Protein AF-A0A8D8S807-F1 (afdb_monomer_lite)

Secondary structure (DSSP, 8-state):
--STTS-SSS-SS-S-TT-HHHHHHHHHHHHHHTTS---HHHHHHHHHHHHHHHHHHHHHHHHHHHHHHHHHHHHHHHHHHHHHHHHHHHHHHHHHTS-----SHHHHHHHHHHHHHHHHHHHHHHHHHHHHHHHHHHHHHHHHHHHHHHHHHHHHHHHHHHHHHHHHHHHHHHHHHHHHHHHHHHHHHHHHHHHHHHHHHHHHHHHHHHHHHHHHHHHHHHHHHHHHHHHHHHS----HHHHHHHHHHHHHHHHHHHHHHHHHHHHHHHHHHHHHHHHHHHHHHHHHHHHHHHHHHHHHHHHHHHHHHHHHHHHHHHHHHHHHHHHHHHHHHHTT-

Structure (mmCIF, N/CA/C/O backbone):
data_AF-A0A8D8S807-F1
#
_entry.id   AF-A0A8D8S807-F1
#
loop_
_atom_site.group_PDB
_atom_site.id
_atom_site.type_symbol
_atom_site.label_atom_id
_atom_site.label_alt_id
_atom_site.label_comp_id
_atom_site.label_asym_id
_atom_site.label_entity_id
_atom_site.label_seq_id
_atom_site.pdbx_PDB_ins_code
_atom_site.Cartn_x
_atom_site.Cartn_y
_atom_site.Cartn_z
_atom_site.occupancy
_atom_site.B_iso_or_equiv
_atom_site.auth_seq_id
_atom_site.auth_comp_id
_atom_site.auth_asym_id
_atom_site.auth_atom_id
_atom_site.pdbx_PDB_model_num
ATOM 1 N N . GLU A 1 1 ? 16.564 -10.238 11.432 1.00 34.66 1 GLU A N 1
ATOM 2 C CA . GLU A 1 1 ? 15.092 -10.046 11.375 1.00 34.66 1 GLU A CA 1
ATOM 3 C C . GLU A 1 1 ? 14.585 -8.590 11.415 1.00 34.66 1 GLU A C 1
ATOM 5 O O . GLU A 1 1 ? 13.397 -8.383 11.220 1.00 34.66 1 GLU A O 1
ATOM 10 N N . ARG A 1 2 ? 15.428 -7.549 11.557 1.00 30.05 2 ARG A N 1
ATOM 11 C CA . ARG A 1 2 ? 14.981 -6.131 11.579 1.00 30.05 2 ARG A CA 1
ATOM 12 C C . ARG A 1 2 ? 15.209 -5.319 10.286 1.00 30.05 2 ARG A C 1
ATOM 14 O O . ARG A 1 2 ? 15.160 -4.098 10.322 1.00 30.05 2 ARG A O 1
ATOM 21 N N . LEU A 1 3 ? 15.420 -5.968 9.137 1.00 30.98 3 LEU A N 1
ATOM 22 C CA . LEU A 1 3 ? 15.699 -5.282 7.856 1.00 30.98 3 LEU A CA 1
ATOM 23 C C . LEU A 1 3 ? 14.611 -5.449 6.775 1.00 30.98 3 LEU A C 1
ATOM 25 O O . LEU A 1 3 ? 14.712 -4.851 5.712 1.00 30.98 3 LEU A O 1
ATOM 29 N N . ALA A 1 4 ? 13.536 -6.200 7.038 1.00 34.88 4 ALA A N 1
ATOM 30 C CA . ALA A 1 4 ? 12.575 -6.602 6.001 1.00 34.88 4 ALA A CA 1
ATOM 31 C C . ALA A 1 4 ? 11.395 -5.633 5.753 1.00 34.88 4 ALA A C 1
ATOM 33 O O . ALA A 1 4 ? 10.498 -5.964 4.986 1.00 34.88 4 ALA A O 1
ATOM 34 N N . VAL A 1 5 ? 11.353 -4.451 6.384 1.00 40.59 5 VAL A N 1
ATOM 35 C CA . VAL A 1 5 ? 10.174 -3.548 6.317 1.00 40.59 5 VAL A CA 1
ATOM 36 C C . VAL A 1 5 ? 10.433 -2.260 5.511 1.00 40.59 5 VAL A C 1
ATOM 38 O O . VAL A 1 5 ? 9.528 -1.457 5.321 1.00 40.59 5 VAL A O 1
ATOM 41 N N . PHE A 1 6 ? 11.641 -2.053 4.974 1.00 38.19 6 PHE A N 1
ATOM 42 C CA . PHE A 1 6 ? 12.028 -0.756 4.388 1.00 38.19 6 PHE A CA 1
ATOM 43 C C . PHE A 1 6 ? 11.915 -0.607 2.863 1.00 38.19 6 PHE A C 1
ATOM 45 O O . PHE A 1 6 ? 12.251 0.453 2.343 1.00 38.19 6 PHE A O 1
ATOM 52 N N . PHE A 1 7 ? 11.392 -1.587 2.128 1.00 45.88 7 PHE A N 1
ATOM 53 C CA . PHE A 1 7 ? 11.243 -1.472 0.670 1.00 45.88 7 PHE A CA 1
ATOM 54 C C . PHE A 1 7 ? 9.848 -1.931 0.237 1.00 45.88 7 PHE A C 1
ATOM 56 O O . PHE A 1 7 ? 9.589 -3.132 0.221 1.00 45.88 7 PHE A O 1
ATOM 63 N N . PRO A 1 8 ? 8.921 -0.985 -0.043 1.00 42.16 8 PRO A N 1
ATOM 64 C CA . PRO A 1 8 ? 8.465 -0.857 -1.433 1.00 42.16 8 PRO A CA 1
ATOM 65 C C . PRO A 1 8 ? 7.942 0.558 -1.796 1.00 42.16 8 PRO A C 1
ATOM 67 O O . PRO A 1 8 ? 6.790 0.710 -2.192 1.00 42.16 8 PRO A O 1
ATOM 70 N N . ILE A 1 9 ? 8.741 1.623 -1.651 1.00 41.69 9 ILE A N 1
ATOM 71 C CA . ILE A 1 9 ? 8.341 2.968 -2.149 1.00 41.69 9 ILE A CA 1
ATOM 72 C C . ILE A 1 9 ? 9.317 3.517 -3.206 1.00 41.69 9 ILE A C 1
ATOM 74 O O . ILE A 1 9 ? 8.992 4.448 -3.934 1.00 41.69 9 ILE A O 1
ATOM 78 N N . ILE A 1 10 ? 10.491 2.904 -3.367 1.00 40.12 10 ILE A N 1
ATOM 79 C CA . ILE A 1 10 ? 11.606 3.503 -4.117 1.00 40.12 10 ILE A CA 1
ATOM 80 C C . ILE A 1 10 ? 11.495 3.353 -5.648 1.00 40.12 10 ILE A C 1
ATOM 82 O O . ILE A 1 10 ? 12.245 3.999 -6.366 1.00 40.12 10 ILE A O 1
ATOM 86 N N . ILE A 1 11 ? 10.550 2.581 -6.198 1.00 42.72 11 ILE A N 1
ATOM 87 C CA . ILE A 1 11 ? 10.532 2.323 -7.649 1.00 42.72 11 ILE A CA 1
ATOM 88 C C . ILE A 1 11 ? 9.111 2.418 -8.216 1.00 42.72 11 ILE A C 1
ATOM 90 O O . ILE A 1 11 ? 8.458 1.412 -8.461 1.00 42.72 11 ILE A O 1
ATOM 94 N N . PHE A 1 12 ? 8.615 3.644 -8.403 1.00 41.41 12 PHE A N 1
ATOM 95 C CA . PHE A 1 12 ? 7.350 3.901 -9.116 1.00 41.41 12 PHE A CA 1
ATOM 96 C C . PHE A 1 12 ? 7.453 4.965 -10.224 1.00 41.41 12 PHE A C 1
ATOM 98 O O . PHE A 1 12 ? 6.452 5.249 -10.875 1.00 41.41 12 PHE A O 1
ATOM 105 N N . SER A 1 13 ? 8.631 5.546 -10.478 1.00 38.94 13 SER A N 1
ATOM 106 C CA . SER A 1 13 ? 8.792 6.672 -11.418 1.00 38.94 13 SER A CA 1
ATOM 107 C C . SER A 1 13 ? 9.508 6.345 -12.737 1.00 38.94 13 SER A C 1
ATOM 109 O O . SER A 1 13 ? 9.612 7.226 -13.584 1.00 38.94 13 SER A O 1
ATOM 111 N N . SER A 1 14 ? 9.952 5.104 -12.964 1.00 38.41 14 SER A N 1
ATOM 112 C CA . SER A 1 14 ? 10.706 4.717 -14.173 1.00 38.41 14 SER A CA 1
ATOM 113 C C . SER A 1 14 ? 9.972 3.769 -15.137 1.00 38.41 14 SER A C 1
ATOM 115 O O . SER A 1 14 ? 10.586 3.256 -16.068 1.00 38.41 14 SER A O 1
ATOM 117 N N . LEU A 1 15 ? 8.662 3.553 -14.969 1.00 40.00 15 LEU A N 1
ATOM 118 C CA . LEU A 1 15 ? 7.853 2.772 -15.916 1.00 40.00 15 LEU A CA 1
ATOM 119 C C . LEU A 1 15 ? 7.270 3.677 -17.010 1.00 40.00 15 LEU A C 1
ATOM 121 O O . LEU A 1 15 ? 6.674 4.717 -16.736 1.00 40.00 15 LEU A O 1
ATOM 125 N N . SER A 1 16 ? 7.519 3.272 -18.254 1.00 40.56 16 SER A N 1
ATOM 126 C CA . SER A 1 16 ? 7.223 3.960 -19.510 1.00 40.56 16 SER A CA 1
ATOM 127 C C . SER A 1 16 ? 5.769 4.439 -19.651 1.00 40.56 16 SER A C 1
ATOM 129 O O . SER A 1 16 ? 4.858 3.947 -18.986 1.00 40.56 16 SER A O 1
ATOM 131 N N . ARG A 1 17 ? 5.565 5.393 -20.574 1.00 44.03 17 ARG A N 1
ATOM 132 C CA . ARG A 1 17 ? 4.326 6.150 -20.862 1.00 44.03 17 ARG A CA 1
ATOM 133 C C . ARG A 1 17 ? 3.022 5.332 -21.028 1.00 44.03 17 ARG A C 1
ATOM 135 O O . ARG A 1 17 ? 1.963 5.947 -20.986 1.00 44.03 17 ARG A O 1
ATOM 142 N N . ASP A 1 18 ? 3.067 4.003 -21.122 1.00 45.06 18 ASP A N 1
ATOM 143 C CA . ASP A 1 18 ? 1.896 3.130 -21.327 1.00 45.06 18 ASP A CA 1
ATOM 144 C C . ASP A 1 18 ? 1.260 2.536 -20.053 1.00 45.06 18 ASP A C 1
ATOM 146 O O . ASP A 1 18 ? 0.181 1.948 -20.122 1.00 45.06 18 ASP A O 1
ATOM 150 N N . GLU A 1 19 ? 1.849 2.697 -18.861 1.00 46.69 19 GLU A N 1
ATOM 151 C CA . GLU A 1 19 ? 1.306 2.082 -17.626 1.00 46.69 19 GLU A CA 1
ATOM 152 C C . GLU A 1 19 ? 0.565 3.050 -16.679 1.00 46.69 19 GLU A C 1
ATOM 154 O O . GLU A 1 19 ? 0.191 2.690 -15.557 1.00 46.69 19 GLU A O 1
ATOM 159 N N . GLY A 1 20 ? 0.270 4.269 -17.143 1.00 44.84 20 GLY A N 1
ATOM 160 C CA . GLY A 1 20 ? -0.456 5.304 -16.389 1.00 44.84 20 GLY A CA 1
ATOM 161 C C . GLY A 1 20 ? -1.760 4.858 -15.690 1.00 44.84 20 GLY A C 1
ATOM 162 O O . GLY A 1 20 ? -2.003 5.305 -14.563 1.00 44.84 20 GLY A O 1
ATOM 163 N N . PRO A 1 21 ? -2.587 3.963 -16.273 1.00 47.56 21 PRO A N 1
ATOM 164 C CA . PRO A 1 21 ? -3.794 3.454 -15.612 1.00 47.56 21 PRO A CA 1
ATOM 165 C C . PRO A 1 21 ? -3.492 2.518 -14.429 1.00 47.56 21 PRO A C 1
ATOM 167 O O . PRO A 1 21 ? -4.104 2.643 -13.369 1.00 47.56 21 PRO A O 1
ATOM 170 N N . LYS A 1 22 ? -2.485 1.641 -14.562 1.00 50.56 22 LYS A N 1
ATOM 171 C CA . LYS A 1 22 ? -2.130 0.623 -13.552 1.00 50.56 22 LYS A CA 1
ATOM 172 C C . LYS A 1 22 ? -1.467 1.232 -12.314 1.00 50.56 22 LYS A C 1
ATOM 174 O O . LYS A 1 22 ? -1.671 0.767 -11.193 1.00 50.56 22 LYS A O 1
ATOM 179 N N . ILE A 1 23 ? -0.724 2.325 -12.492 1.00 50.06 23 ILE A N 1
ATOM 180 C CA . ILE A 1 23 ? -0.127 3.087 -11.383 1.00 50.06 23 ILE A CA 1
ATOM 181 C C . ILE A 1 23 ? -1.208 3.856 -10.600 1.00 50.06 23 ILE A C 1
ATOM 183 O O . ILE A 1 23 ? -1.123 3.959 -9.373 1.00 50.06 23 ILE A O 1
ATOM 187 N N . LYS A 1 24 ? -2.258 4.356 -11.274 1.00 50.06 24 LYS A N 1
ATOM 188 C CA . LYS A 1 24 ? -3.422 4.979 -10.616 1.00 50.06 24 LYS A CA 1
ATOM 189 C C . LYS A 1 24 ? -4.220 3.973 -9.784 1.00 50.06 24 LYS A C 1
ATOM 191 O O . LYS A 1 24 ? -4.569 4.311 -8.653 1.00 50.06 24 LYS A O 1
ATOM 196 N N . GLU A 1 25 ? -4.436 2.758 -10.293 1.00 49.94 25 GLU A N 1
ATOM 197 C CA . GLU A 1 25 ? -5.073 1.652 -9.555 1.00 49.94 25 GLU A CA 1
ATOM 198 C C . GLU A 1 25 ? -4.276 1.238 -8.313 1.00 49.94 25 GLU A C 1
ATOM 200 O O . GLU A 1 25 ? -4.846 1.079 -7.237 1.00 49.94 25 GLU A O 1
ATOM 205 N N . LEU A 1 26 ? -2.947 1.134 -8.408 1.00 50.81 26 LEU A N 1
ATOM 206 C CA . LEU A 1 26 ? -2.097 0.808 -7.255 1.00 50.81 26 LEU A CA 1
ATOM 207 C C . LEU A 1 26 ? -2.094 1.921 -6.194 1.00 50.81 26 LEU A C 1
ATOM 209 O O . LEU A 1 26 ? -2.111 1.631 -4.996 1.00 50.81 26 LEU A O 1
ATOM 213 N N . LYS A 1 27 ? -2.144 3.196 -6.608 1.00 54.00 27 LYS A N 1
ATOM 214 C CA . LYS A 1 27 ? -2.290 4.341 -5.689 1.00 54.00 27 LYS A CA 1
ATOM 215 C C . LYS A 1 27 ? -3.648 4.357 -4.987 1.00 54.00 27 LYS A C 1
ATOM 217 O O . LYS A 1 27 ? -3.702 4.673 -3.799 1.00 54.00 27 LYS A O 1
ATOM 222 N N . THR A 1 28 ? -4.724 4.010 -5.695 1.00 55.53 28 THR A N 1
ATOM 223 C CA . THR A 1 28 ? -6.068 3.907 -5.103 1.00 55.53 28 THR A CA 1
ATOM 224 C C . THR A 1 28 ? -6.170 2.701 -4.176 1.00 55.53 28 THR A C 1
ATOM 226 O O . THR A 1 28 ? -6.632 2.867 -3.056 1.00 55.53 28 THR A O 1
ATOM 229 N N . LEU A 1 29 ? -5.628 1.536 -4.547 1.00 51.56 29 LEU A N 1
ATOM 230 C CA . LEU A 1 29 ? -5.537 0.355 -3.674 1.00 51.56 29 LEU A CA 1
ATOM 231 C C . LEU A 1 29 ? -4.739 0.626 -2.392 1.00 51.56 29 LEU A C 1
ATOM 233 O O . LEU A 1 29 ? -5.163 0.230 -1.307 1.00 51.56 29 LEU A O 1
ATOM 237 N N . TYR A 1 30 ? -3.620 1.349 -2.485 1.00 52.28 30 TYR A N 1
ATOM 238 C CA . TYR A 1 30 ? -2.834 1.734 -1.312 1.00 52.28 30 TYR A CA 1
ATOM 239 C C . TYR A 1 30 ? -3.599 2.705 -0.399 1.00 52.28 30 TYR A C 1
ATOM 241 O O . TYR A 1 30 ? -3.630 2.511 0.818 1.00 52.28 30 TYR A O 1
ATOM 249 N N . GLN A 1 31 ? -4.266 3.717 -0.968 1.00 52.25 31 GLN A N 1
ATOM 250 C CA . GLN A 1 31 ? -5.097 4.653 -0.201 1.00 52.25 31 GLN A CA 1
ATOM 251 C C . GLN A 1 31 ? -6.332 3.985 0.422 1.00 52.25 31 GLN A C 1
ATOM 253 O O . GLN A 1 31 ? -6.702 4.342 1.540 1.00 52.25 31 GLN A O 1
ATOM 258 N N . SER A 1 32 ? -6.917 2.990 -0.246 1.00 45.91 32 SER A N 1
ATOM 259 C CA . SER A 1 32 ? -8.012 2.172 0.284 1.00 45.91 32 SER A CA 1
ATOM 260 C C . SER A 1 32 ? -7.543 1.264 1.426 1.00 45.91 32 SER A C 1
ATOM 262 O O . SER A 1 32 ? -8.199 1.216 2.461 1.00 45.91 32 SER A O 1
ATOM 264 N N . SER A 1 33 ? -6.350 0.659 1.324 1.00 46.66 33 SER A N 1
ATOM 265 C CA . SER A 1 33 ? -5.769 -0.159 2.409 1.00 46.66 33 SER A CA 1
ATOM 266 C C . SER A 1 33 ? -5.430 0.639 3.674 1.00 46.66 33 SER A C 1
ATOM 268 O O . SER A 1 33 ? -5.329 0.075 4.758 1.00 46.66 33 SER A O 1
ATOM 270 N N . LYS A 1 34 ? -5.275 1.966 3.550 1.00 47.06 34 LYS A N 1
ATOM 271 C CA . LYS A 1 34 ? -5.012 2.880 4.670 1.00 47.06 34 LYS A CA 1
ATOM 272 C C . LYS A 1 34 ? -6.277 3.218 5.473 1.00 47.06 34 LYS A C 1
ATOM 274 O O . LYS A 1 34 ? -6.161 3.751 6.572 1.00 47.06 34 LYS A O 1
ATOM 279 N N . LYS A 1 35 ? -7.469 2.951 4.922 1.00 48.06 35 LYS A N 1
ATOM 280 C CA . LYS A 1 35 ? -8.769 3.212 5.566 1.00 48.06 35 LYS A CA 1
ATOM 281 C C . LYS A 1 35 ? -9.386 1.980 6.231 1.00 48.06 35 LYS A C 1
ATOM 283 O O . LYS A 1 35 ? -10.297 2.139 7.036 1.00 48.06 35 LYS A O 1
ATOM 288 N N . GLU A 1 36 ? -8.890 0.780 5.954 1.00 45.88 36 GLU A N 1
ATOM 289 C CA . GLU A 1 36 ? -9.351 -0.447 6.604 1.00 45.88 36 GLU A CA 1
ATOM 290 C C . GLU A 1 36 ? -8.320 -0.936 7.629 1.00 45.88 36 GLU A C 1
ATOM 292 O O . GLU A 1 36 ? -7.118 -0.943 7.369 1.00 45.88 36 GLU A O 1
ATOM 297 N N . LYS A 1 37 ? -8.791 -1.406 8.796 1.00 47.56 37 LYS A N 1
ATOM 298 C CA . LYS A 1 37 ? -8.027 -2.207 9.779 1.00 47.56 37 LYS A CA 1
ATOM 299 C C . LYS A 1 37 ? -7.622 -3.576 9.188 1.00 47.56 37 LYS A C 1
ATOM 301 O O . LYS A 1 37 ? -7.814 -4.627 9.795 1.00 47.56 37 LYS A O 1
ATOM 306 N N . THR A 1 38 ? -7.102 -3.607 7.968 1.00 44.75 38 THR A N 1
ATOM 307 C CA . THR A 1 38 ? -6.770 -4.835 7.256 1.00 44.75 38 THR A CA 1
ATOM 308 C C . THR A 1 38 ? -5.377 -5.319 7.624 1.00 44.75 38 THR A C 1
ATOM 310 O O . THR A 1 38 ? -4.364 -4.832 7.131 1.00 44.75 38 THR A O 1
ATOM 313 N N . ASN A 1 39 ? -5.385 -6.301 8.523 1.00 57.62 39 ASN A N 1
ATOM 314 C CA . ASN A 1 39 ? -4.602 -7.535 8.532 1.00 57.62 39 ASN A CA 1
ATOM 315 C C . ASN A 1 39 ? -3.209 -7.481 7.860 1.00 57.62 39 ASN A C 1
ATOM 317 O O . ASN A 1 39 ? -3.094 -7.337 6.642 1.00 57.62 39 ASN A O 1
ATOM 321 N N . LYS A 1 40 ? -2.149 -7.739 8.647 1.00 55.06 40 LYS A N 1
ATOM 322 C CA . LYS A 1 40 ? -0.733 -7.881 8.224 1.00 55.06 40 LYS A CA 1
ATOM 323 C C . LYS A 1 40 ? -0.539 -8.690 6.929 1.00 55.06 40 LYS A C 1
ATOM 325 O O . LYS A 1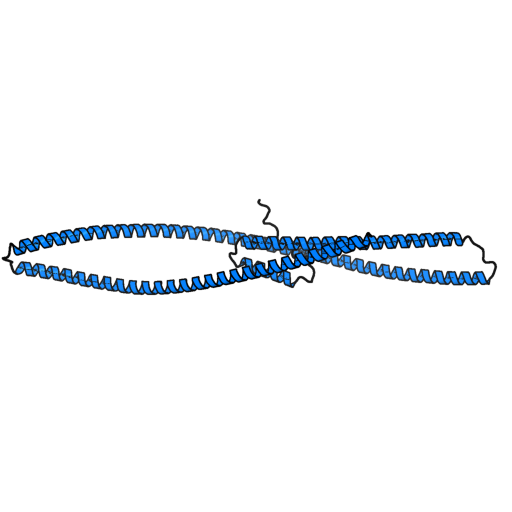 40 ? 0.440 -8.473 6.214 1.00 55.06 40 LYS A O 1
ATOM 330 N N . ASN A 1 41 ? -1.454 -9.606 6.622 1.00 54.59 41 ASN A N 1
ATOM 331 C CA . ASN A 1 41 ? -1.432 -10.429 5.416 1.00 54.59 41 ASN A CA 1
ATOM 332 C C . ASN A 1 41 ? -1.663 -9.634 4.116 1.00 54.59 41 ASN A C 1
ATOM 334 O O . ASN A 1 41 ? -0.988 -9.914 3.127 1.00 54.59 41 ASN A O 1
ATOM 338 N N . ASN A 1 42 ? -2.504 -8.594 4.118 1.00 61.56 42 ASN A N 1
ATOM 339 C CA . ASN A 1 42 ? -2.733 -7.754 2.932 1.00 61.56 42 ASN A CA 1
ATOM 340 C C . ASN A 1 42 ? -1.507 -6.898 2.598 1.00 61.56 42 ASN A C 1
ATOM 342 O O . ASN A 1 42 ? -1.152 -6.743 1.430 1.00 61.56 42 ASN A O 1
ATOM 346 N N . LEU A 1 43 ? -0.805 -6.407 3.623 1.00 63.81 43 LEU A N 1
ATOM 347 C CA . LEU A 1 43 ? 0.437 -5.663 3.433 1.00 63.81 43 LEU A CA 1
ATOM 348 C C . LEU A 1 43 ? 1.554 -6.569 2.893 1.00 63.81 43 LEU A C 1
ATOM 350 O O . LEU A 1 43 ? 2.246 -6.186 1.953 1.00 63.81 43 LEU A O 1
ATOM 354 N N . LYS A 1 44 ? 1.695 -7.793 3.427 1.00 65.69 44 LYS A N 1
ATOM 355 C CA . LYS A 1 44 ? 2.643 -8.792 2.898 1.00 65.69 44 LYS A CA 1
ATOM 356 C C . LYS A 1 44 ? 2.356 -9.124 1.433 1.00 65.69 44 LYS A C 1
ATOM 358 O O . LYS A 1 44 ? 3.282 -9.154 0.629 1.00 65.69 44 LYS A O 1
ATOM 363 N N . TYR A 1 45 ? 1.087 -9.323 1.081 1.00 68.06 45 TYR A N 1
ATOM 364 C CA . TYR A 1 45 ? 0.680 -9.602 -0.294 1.00 68.06 45 TYR A CA 1
ATOM 365 C C . TYR A 1 45 ? 1.013 -8.443 -1.244 1.00 68.06 45 TYR A C 1
ATOM 367 O O . TYR A 1 45 ? 1.567 -8.662 -2.320 1.00 68.06 45 TYR A O 1
ATOM 375 N N . LEU A 1 46 ? 0.757 -7.199 -0.826 1.00 72.81 46 LEU A N 1
ATOM 376 C CA . LEU A 1 46 ? 1.072 -6.015 -1.625 1.00 72.81 46 LEU A CA 1
ATOM 377 C C . LEU A 1 46 ? 2.585 -5.845 -1.842 1.00 72.81 46 LEU A C 1
ATOM 379 O O . LEU A 1 46 ? 3.014 -5.542 -2.956 1.00 72.81 46 LEU A O 1
ATOM 383 N N . VAL A 1 47 ? 3.398 -6.088 -0.807 1.00 69.00 47 VAL A N 1
ATOM 384 C CA . VAL A 1 47 ? 4.868 -6.069 -0.904 1.00 69.00 47 VAL A CA 1
ATOM 385 C C . VAL A 1 47 ? 5.344 -7.122 -1.907 1.00 69.00 47 VAL A C 1
ATOM 387 O O . VAL A 1 47 ? 6.064 -6.783 -2.842 1.00 69.00 47 VAL A O 1
ATOM 390 N N . ILE A 1 48 ? 4.879 -8.370 -1.777 1.00 71.44 48 ILE A N 1
ATOM 391 C CA . ILE A 1 48 ? 5.252 -9.474 -2.676 1.00 71.44 48 ILE A CA 1
ATOM 392 C C . ILE A 1 48 ? 4.866 -9.153 -4.124 1.00 71.44 48 ILE A C 1
ATOM 394 O O . ILE A 1 48 ? 5.701 -9.269 -5.020 1.00 71.44 48 ILE A O 1
ATOM 398 N N . LYS A 1 49 ? 3.638 -8.674 -4.360 1.00 71.50 49 LYS A N 1
ATOM 399 C CA . LYS A 1 49 ? 3.157 -8.300 -5.698 1.00 71.50 49 LYS A CA 1
ATOM 400 C C . LYS A 1 49 ? 4.012 -7.195 -6.328 1.00 71.50 49 LYS A C 1
ATOM 402 O O . LYS A 1 49 ? 4.327 -7.261 -7.514 1.00 71.50 49 LYS A O 1
ATOM 407 N N . THR A 1 50 ? 4.430 -6.211 -5.531 1.00 69.62 50 THR A N 1
ATOM 408 C CA . THR A 1 50 ? 5.289 -5.110 -5.996 1.00 69.62 50 THR A CA 1
ATOM 409 C C . THR A 1 50 ? 6.706 -5.601 -6.307 1.00 69.62 50 THR A C 1
ATOM 411 O O . THR A 1 50 ? 7.257 -5.262 -7.351 1.00 69.62 50 THR A O 1
ATOM 414 N N . CYS A 1 51 ? 7.284 -6.455 -5.456 1.00 66.69 51 CYS A N 1
ATOM 415 C CA . CYS A 1 51 ? 8.602 -7.053 -5.683 1.00 66.69 51 CYS A CA 1
ATOM 416 C C . CYS A 1 51 ? 8.638 -7.932 -6.941 1.00 66.69 51 CYS A C 1
ATOM 418 O O . CYS A 1 51 ? 9.582 -7.831 -7.722 1.00 66.69 51 CYS A O 1
ATOM 420 N N . ILE A 1 52 ? 7.601 -8.743 -7.175 1.00 73.44 52 ILE A N 1
ATOM 421 C CA . ILE A 1 52 ? 7.481 -9.564 -8.389 1.00 73.44 52 ILE A CA 1
ATOM 422 C C . ILE A 1 52 ? 7.375 -8.672 -9.630 1.00 73.44 52 ILE A C 1
ATOM 424 O O . ILE A 1 52 ? 8.078 -8.904 -10.611 1.00 73.44 52 ILE A O 1
ATOM 428 N N . GLY A 1 53 ? 6.553 -7.617 -9.581 1.00 73.12 53 GLY A N 1
ATOM 429 C CA . GLY A 1 53 ? 6.439 -6.656 -10.680 1.00 73.12 53 GLY A CA 1
ATOM 430 C C . GLY A 1 53 ? 7.783 -6.013 -11.037 1.00 73.12 53 GLY A C 1
ATOM 431 O O . GLY A 1 53 ? 8.156 -5.972 -12.206 1.00 73.12 53 GLY A O 1
ATOM 432 N N . LEU A 1 54 ? 8.553 -5.591 -10.031 1.00 69.75 54 LEU A N 1
ATOM 433 C CA . LEU A 1 54 ? 9.885 -5.015 -10.227 1.00 69.75 54 LEU A CA 1
ATOM 434 C C . LEU A 1 54 ? 10.881 -6.015 -10.808 1.00 69.75 54 LEU A C 1
ATOM 436 O O . LEU A 1 54 ? 11.619 -5.673 -11.729 1.00 69.75 54 LEU A O 1
ATOM 440 N N . PHE A 1 55 ? 10.876 -7.250 -10.311 1.00 75.56 55 PHE A N 1
ATOM 441 C CA . PHE A 1 55 ? 11.736 -8.309 -10.826 1.00 75.56 55 PHE A CA 1
ATOM 442 C C . PHE A 1 55 ? 11.465 -8.593 -12.310 1.00 75.56 55 PHE A C 1
ATOM 444 O O . PHE A 1 55 ? 12.403 -8.701 -13.103 1.00 75.56 55 PHE A O 1
ATOM 451 N N . LEU A 1 56 ? 10.191 -8.641 -12.710 1.00 75.44 56 LEU A N 1
ATOM 452 C CA . LEU A 1 56 ? 9.799 -8.835 -14.107 1.00 75.44 56 LEU A CA 1
ATOM 453 C C . LEU A 1 56 ? 10.212 -7.650 -14.988 1.00 75.44 56 LEU A C 1
ATOM 455 O O . LEU A 1 56 ? 10.731 -7.861 -16.083 1.00 75.44 56 LEU A O 1
ATOM 459 N N . SER A 1 57 ? 10.032 -6.415 -14.516 1.00 72.75 57 SER A N 1
ATOM 460 C CA . SER A 1 57 ? 10.440 -5.215 -15.255 1.00 72.75 57 SER A CA 1
ATOM 461 C C . SER A 1 57 ? 11.958 -5.137 -15.441 1.00 72.75 57 SER A C 1
ATOM 463 O O . SER A 1 57 ? 12.421 -4.865 -16.547 1.00 72.75 57 SER A O 1
ATOM 465 N N . ILE A 1 58 ? 12.738 -5.449 -14.399 1.00 74.62 58 ILE A N 1
ATOM 466 C CA . ILE A 1 58 ? 14.207 -5.515 -14.472 1.00 74.62 58 ILE A CA 1
ATOM 467 C C . ILE A 1 58 ? 14.648 -6.620 -15.438 1.00 74.62 58 ILE A C 1
ATOM 469 O O . ILE A 1 58 ? 15.534 -6.395 -16.260 1.00 74.62 58 ILE A O 1
ATOM 473 N N . SER A 1 59 ? 14.006 -7.789 -15.390 1.00 75.88 59 SER A N 1
ATOM 474 C CA . SER A 1 59 ? 14.337 -8.915 -16.273 1.00 75.88 59 SER A CA 1
ATOM 475 C C . SER A 1 59 ? 14.073 -8.586 -17.747 1.00 75.88 59 SER A C 1
ATOM 477 O O . SER A 1 59 ? 14.919 -8.856 -18.600 1.00 75.88 59 SER A O 1
ATOM 479 N N . ARG A 1 60 ? 12.949 -7.921 -18.058 1.00 79.56 60 ARG A N 1
ATOM 480 C CA . ARG A 1 60 ? 12.665 -7.437 -19.421 1.00 79.56 60 ARG A CA 1
ATOM 481 C C . ARG A 1 60 ? 13.672 -6.384 -19.876 1.00 79.56 60 ARG A C 1
ATOM 483 O O . ARG A 1 60 ? 14.131 -6.438 -21.011 1.00 79.56 60 ARG A O 1
ATOM 490 N N . TYR A 1 61 ? 14.029 -5.446 -18.998 1.00 78.31 61 TYR A N 1
ATOM 491 C CA . TYR A 1 61 ? 15.007 -4.407 -19.324 1.00 78.31 61 TYR A CA 1
ATOM 492 C C . TYR A 1 61 ? 16.392 -5.000 -19.609 1.00 78.31 61 TYR A C 1
ATOM 494 O O . TYR A 1 61 ? 17.046 -4.603 -20.569 1.00 78.31 61 TYR A O 1
ATOM 502 N N . LYS A 1 62 ? 16.807 -6.002 -18.825 1.00 85.12 62 LYS A N 1
ATOM 503 C CA . LYS A 1 62 ? 18.050 -6.748 -19.046 1.00 85.12 62 LYS A CA 1
ATOM 504 C C . LYS A 1 62 ? 18.048 -7.473 -20.395 1.00 85.12 62 LYS A C 1
ATOM 506 O O . LYS A 1 62 ? 19.003 -7.329 -21.146 1.00 85.12 62 LYS A O 1
ATOM 511 N N . THR A 1 63 ? 16.958 -8.170 -20.718 1.00 82.38 63 THR A N 1
ATOM 512 C CA . THR A 1 63 ? 16.814 -8.889 -21.998 1.00 82.38 63 THR A CA 1
ATOM 513 C C . THR A 1 63 ? 16.931 -7.924 -23.181 1.00 82.38 63 THR A C 1
ATOM 515 O O . THR A 1 63 ? 17.697 -8.157 -24.107 1.00 82.38 63 THR A O 1
ATOM 518 N N . ARG A 1 64 ? 16.261 -6.768 -23.104 1.00 85.44 64 ARG A N 1
ATOM 519 C CA . ARG A 1 64 ? 16.316 -5.745 -24.156 1.00 85.44 64 ARG A CA 1
ATOM 520 C C . ARG A 1 64 ? 17.706 -5.117 -24.310 1.00 85.44 64 ARG A C 1
ATOM 522 O O . ARG A 1 64 ? 18.110 -4.779 -25.417 1.00 85.44 64 ARG A O 1
ATOM 529 N N . LEU A 1 65 ? 18.441 -4.954 -23.209 1.00 80.69 65 LEU A N 1
ATOM 530 C CA . LEU A 1 65 ? 19.841 -4.518 -23.236 1.00 80.69 65 LEU A CA 1
ATOM 531 C C . LEU A 1 65 ? 20.743 -5.545 -23.928 1.00 80.69 65 LEU A C 1
ATOM 533 O O . LEU A 1 65 ? 21.614 -5.157 -24.702 1.00 80.69 65 LEU A O 1
ATOM 537 N N . GLU A 1 66 ? 20.535 -6.835 -23.663 1.00 86.25 66 GLU A N 1
ATOM 538 C CA . GLU A 1 66 ? 21.279 -7.926 -24.303 1.00 86.25 66 GLU A CA 1
ATOM 539 C C . GLU A 1 66 ? 20.981 -8.001 -25.809 1.00 86.25 66 GLU A C 1
ATOM 541 O O . GLU A 1 66 ? 21.914 -8.107 -26.605 1.00 86.25 66 GLU A O 1
ATOM 546 N N . GLU A 1 67 ? 19.715 -7.851 -26.209 1.00 87.06 67 GLU A N 1
ATOM 547 C CA . GLU A 1 67 ? 19.294 -7.775 -27.616 1.00 87.06 67 GLU A CA 1
ATOM 548 C C . GLU A 1 67 ? 19.937 -6.591 -28.346 1.00 87.06 67 GLU A C 1
ATOM 550 O O . GLU A 1 67 ? 20.545 -6.786 -29.398 1.00 87.06 67 GLU A O 1
ATOM 555 N N . MET A 1 68 ? 19.887 -5.381 -27.770 1.00 83.62 68 MET A N 1
ATOM 556 C CA . MET A 1 68 ? 20.541 -4.216 -28.380 1.00 83.62 68 MET A CA 1
ATOM 557 C C . MET A 1 68 ? 22.054 -4.402 -28.482 1.00 83.62 68 MET A C 1
ATOM 559 O O . MET A 1 68 ? 22.655 -4.035 -29.486 1.00 83.62 68 MET A O 1
ATOM 563 N N . ASN A 1 69 ? 22.693 -4.973 -27.458 1.00 86.94 69 ASN A N 1
ATOM 564 C CA . ASN A 1 69 ? 24.135 -5.206 -27.490 1.00 86.94 69 ASN A CA 1
ATOM 565 C C . ASN A 1 69 ? 24.522 -6.207 -28.592 1.00 86.94 69 ASN A C 1
ATOM 567 O O . ASN A 1 69 ? 25.540 -6.030 -29.260 1.00 86.94 69 ASN A O 1
ATOM 571 N N . LYS A 1 70 ? 23.686 -7.227 -28.821 1.00 88.88 70 LYS A N 1
ATOM 572 C CA . LYS A 1 70 ? 23.853 -8.167 -29.931 1.00 88.88 70 LYS A CA 1
ATOM 573 C C . LYS A 1 70 ? 23.693 -7.470 -31.284 1.00 88.88 70 LYS A C 1
ATOM 575 O O . LYS A 1 70 ? 24.563 -7.611 -32.134 1.00 88.88 70 LYS A O 1
ATOM 580 N N . GLU A 1 71 ? 22.659 -6.648 -31.449 1.00 89.12 71 GLU A N 1
ATOM 581 C CA . GLU A 1 71 ? 22.429 -5.890 -32.684 1.00 89.12 71 GLU A CA 1
ATOM 582 C C . GLU A 1 71 ? 23.596 -4.940 -33.004 1.00 89.12 71 GLU A C 1
ATOM 584 O O . GLU A 1 71 ? 24.078 -4.900 -34.136 1.00 89.12 71 GLU A O 1
ATOM 589 N N . TYR A 1 72 ? 24.122 -4.225 -32.003 1.00 84.69 72 TYR A N 1
ATOM 590 C CA . TYR A 1 72 ? 25.312 -3.388 -32.183 1.00 84.69 72 TY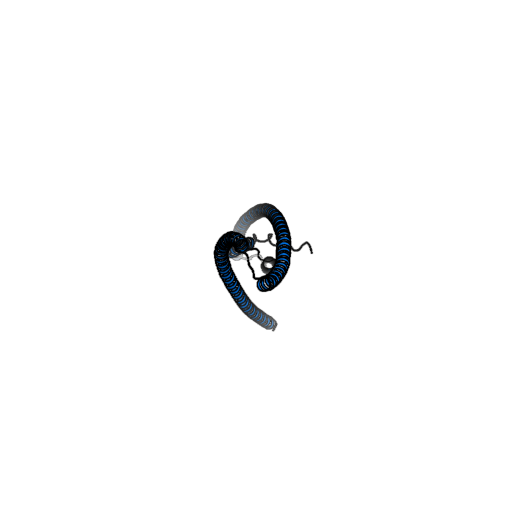R A CA 1
ATOM 591 C C . TYR A 1 72 ? 26.558 -4.206 -32.534 1.00 84.69 72 TYR A C 1
ATOM 593 O O . TYR A 1 72 ? 27.353 -3.779 -33.372 1.00 84.69 72 TYR A O 1
ATOM 601 N N . SER A 1 73 ? 26.735 -5.379 -31.922 1.00 88.38 73 SER A N 1
ATOM 602 C CA . SER A 1 73 ? 27.832 -6.290 -32.257 1.00 88.38 73 SER A CA 1
ATOM 603 C C . SER A 1 73 ? 27.759 -6.735 -33.723 1.00 88.38 73 SER A C 1
ATOM 605 O O . SER A 1 73 ? 28.767 -6.680 -34.431 1.00 88.38 73 SER A O 1
ATOM 607 N N . ASP A 1 74 ? 26.568 -7.091 -34.204 1.00 88.81 74 ASP A N 1
ATOM 608 C CA . ASP A 1 74 ? 26.346 -7.519 -35.589 1.00 88.81 74 ASP A CA 1
ATOM 609 C C . ASP A 1 74 ? 26.594 -6.360 -36.578 1.00 88.81 74 ASP A C 1
ATOM 611 O O . ASP A 1 74 ? 27.263 -6.526 -37.606 1.00 88.81 74 ASP A O 1
ATOM 615 N N . GLN A 1 75 ? 26.157 -5.141 -36.236 1.00 88.50 75 GLN A N 1
ATOM 616 C CA . GLN A 1 75 ? 26.444 -3.932 -37.022 1.00 88.50 75 GLN A CA 1
ATOM 617 C C . GLN A 1 75 ? 27.947 -3.606 -37.075 1.00 88.50 75 GLN A C 1
ATOM 619 O O . GLN A 1 75 ? 28.466 -3.192 -38.112 1.00 88.50 75 GLN A O 1
ATOM 624 N N . ILE A 1 76 ? 28.680 -3.808 -35.978 1.00 85.94 76 ILE A N 1
ATOM 625 C CA . ILE A 1 76 ? 30.136 -3.614 -35.952 1.00 85.94 76 ILE A CA 1
ATOM 626 C C . ILE A 1 76 ? 30.841 -4.670 -36.813 1.00 85.94 76 ILE A C 1
ATOM 628 O O . ILE A 1 76 ? 31.801 -4.332 -37.508 1.00 85.94 76 ILE A O 1
ATOM 632 N N . SER A 1 77 ? 30.379 -5.923 -36.795 1.00 87.38 77 SER A N 1
ATOM 633 C CA . SER A 1 77 ? 30.949 -6.998 -37.619 1.00 87.38 77 SER A CA 1
ATOM 634 C C . SER A 1 77 ? 30.786 -6.709 -39.111 1.00 87.38 77 SER A C 1
ATOM 636 O O . SER A 1 77 ? 31.768 -6.709 -39.852 1.00 87.38 77 SER A O 1
ATOM 638 N N . THR A 1 78 ? 29.575 -6.349 -39.537 1.00 87.38 78 THR A N 1
ATOM 639 C CA . THR A 1 78 ? 29.287 -5.997 -40.940 1.00 87.38 78 THR A CA 1
ATOM 640 C C . THR A 1 78 ? 30.078 -4.772 -41.411 1.00 87.38 78 THR A C 1
ATOM 642 O O . THR A 1 78 ? 30.593 -4.749 -42.529 1.00 87.38 78 THR A O 1
ATOM 645 N N . LEU A 1 79 ? 30.263 -3.760 -40.555 1.00 86.06 79 LEU A N 1
ATOM 646 C CA . LEU A 1 79 ? 31.139 -2.624 -40.863 1.00 86.06 79 LEU A CA 1
ATOM 647 C C . LEU A 1 79 ? 32.608 -3.040 -41.031 1.00 86.06 79 LEU A C 1
ATOM 649 O O . LEU A 1 79 ? 33.279 -2.526 -41.926 1.00 86.06 79 LEU A O 1
ATOM 653 N N . ARG A 1 80 ? 33.114 -3.964 -40.203 1.00 87.06 80 ARG A N 1
ATOM 654 C CA . ARG A 1 80 ? 34.488 -4.481 -40.333 1.00 87.06 80 ARG A CA 1
ATOM 655 C C . ARG A 1 80 ? 34.685 -5.234 -41.645 1.00 87.06 80 ARG A C 1
ATOM 657 O O . ARG A 1 80 ? 35.667 -4.966 -42.329 1.00 87.06 80 ARG A O 1
ATOM 664 N N . GLU A 1 81 ? 33.746 -6.097 -42.022 1.00 86.06 81 GLU A N 1
ATOM 665 C CA . GLU A 1 81 ? 33.778 -6.823 -43.300 1.00 86.06 81 GLU A CA 1
ATOM 666 C C . GLU A 1 81 ? 33.783 -5.867 -44.500 1.00 86.06 81 GLU A C 1
ATOM 668 O O . GLU A 1 81 ? 34.603 -6.0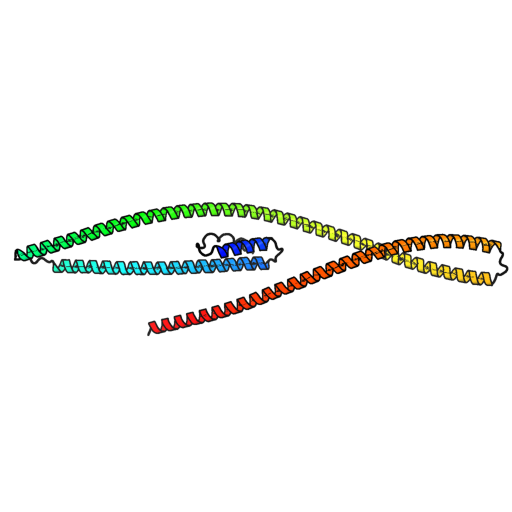10 -45.407 1.00 86.06 81 GLU A O 1
ATOM 673 N N . ASN A 1 82 ? 32.947 -4.825 -44.469 1.00 86.19 82 ASN A N 1
ATOM 674 C CA . ASN A 1 82 ? 32.918 -3.809 -45.522 1.00 86.19 82 ASN A CA 1
ATOM 675 C C . ASN A 1 82 ? 34.244 -3.036 -45.632 1.00 86.19 82 ASN A C 1
ATOM 677 O O . ASN A 1 82 ? 34.709 -2.757 -46.738 1.00 86.19 82 ASN A O 1
ATOM 681 N N . ILE A 1 83 ? 34.877 -2.705 -44.501 1.00 86.69 83 ILE A N 1
ATOM 682 C CA . ILE A 1 83 ? 36.194 -2.049 -44.484 1.00 86.69 83 ILE A CA 1
ATOM 683 C C . ILE A 1 83 ? 37.272 -2.971 -45.069 1.00 86.69 83 ILE A C 1
ATOM 685 O O . ILE A 1 83 ? 38.117 -2.503 -45.836 1.00 86.69 83 ILE A O 1
ATOM 689 N N . GLU A 1 84 ? 37.253 -4.261 -44.729 1.00 87.56 84 GLU A N 1
ATOM 690 C CA . GLU A 1 84 ? 38.190 -5.257 -45.263 1.00 87.56 84 GLU A CA 1
ATOM 691 C C . GLU A 1 84 ? 38.023 -5.398 -46.786 1.00 87.56 84 GLU A C 1
ATOM 693 O O . GLU A 1 84 ? 39.001 -5.313 -47.528 1.00 87.56 84 GLU A O 1
ATOM 698 N N . HIS A 1 85 ? 36.779 -5.479 -47.268 1.00 84.31 85 HIS A N 1
ATOM 699 C CA . HIS A 1 85 ? 36.466 -5.558 -48.694 1.00 84.31 85 HIS A CA 1
ATOM 700 C C . HIS A 1 85 ? 36.951 -4.324 -49.472 1.00 84.31 85 HIS A C 1
ATOM 702 O O . HIS A 1 85 ? 37.598 -4.459 -50.510 1.00 84.31 85 HIS A O 1
ATOM 708 N N . ILE A 1 86 ? 36.709 -3.110 -48.961 1.00 84.62 86 ILE A N 1
ATOM 709 C CA . ILE A 1 86 ? 37.204 -1.866 -49.581 1.00 84.62 86 ILE A CA 1
ATOM 710 C C . ILE A 1 86 ? 38.738 -1.840 -49.596 1.00 84.62 86 ILE A C 1
ATOM 712 O O . ILE A 1 86 ? 39.352 -1.441 -50.589 1.00 84.62 86 ILE A O 1
ATOM 716 N N . ARG A 1 87 ? 39.380 -2.283 -48.508 1.00 86.50 87 ARG A N 1
ATOM 717 C CA . ARG A 1 87 ? 40.843 -2.357 -48.413 1.00 86.50 87 ARG A CA 1
ATOM 718 C C . ARG A 1 87 ? 41.419 -3.311 -49.459 1.00 86.50 87 ARG A C 1
ATOM 720 O O . ARG A 1 87 ? 42.433 -2.983 -50.078 1.00 86.50 87 ARG A O 1
ATOM 727 N N . ASP A 1 88 ? 40.797 -4.464 -49.668 1.00 83.44 88 ASP A N 1
ATOM 728 C CA . ASP A 1 88 ? 41.263 -5.445 -50.646 1.00 83.44 88 ASP A CA 1
ATOM 729 C C . ASP A 1 88 ? 40.982 -5.012 -52.086 1.00 83.44 88 ASP A C 1
ATOM 731 O O . ASP A 1 88 ? 41.865 -5.152 -52.933 1.00 83.44 88 ASP A O 1
ATOM 735 N N . GLN A 1 89 ? 39.844 -4.363 -52.357 1.00 81.56 89 GLN A N 1
ATOM 736 C CA . GLN A 1 89 ? 39.601 -3.693 -53.639 1.00 81.56 89 GLN A CA 1
ATOM 737 C C . GLN A 1 89 ? 40.676 -2.643 -53.943 1.00 81.56 89 GLN A C 1
ATOM 739 O O . GLN A 1 89 ? 41.217 -2.613 -55.048 1.00 81.56 89 GLN A O 1
ATOM 744 N N . TYR A 1 90 ? 41.051 -1.828 -52.954 1.00 80.00 90 TYR A N 1
ATOM 745 C CA . TYR A 1 90 ? 42.102 -0.825 -53.114 1.00 80.00 90 TYR A CA 1
ATOM 746 C C . TYR A 1 90 ? 43.478 -1.455 -53.380 1.00 80.00 90 TYR A C 1
ATOM 748 O O . TYR A 1 90 ? 44.229 -0.969 -54.226 1.00 80.00 90 TYR A O 1
ATOM 756 N N . LYS A 1 91 ? 43.824 -2.562 -52.703 1.00 81.44 91 LYS A N 1
ATOM 757 C CA . LYS A 1 91 ? 45.061 -3.311 -52.992 1.00 81.44 91 LYS A CA 1
ATOM 758 C C . LYS A 1 91 ? 45.056 -3.876 -54.413 1.00 81.44 91 LYS A C 1
ATOM 760 O O . LYS A 1 91 ? 46.065 -3.748 -55.100 1.00 81.44 91 LYS A O 1
ATOM 765 N N . GLN A 1 92 ? 43.944 -4.465 -54.854 1.00 75.50 92 GLN A N 1
ATOM 766 C CA . GLN A 1 92 ? 43.804 -5.026 -56.200 1.00 75.50 92 GLN A CA 1
ATOM 767 C C . GLN A 1 92 ? 43.910 -3.941 -57.277 1.00 75.50 92 GLN A C 1
ATOM 769 O O . GLN A 1 92 ? 44.676 -4.103 -58.222 1.00 75.50 92 GLN A O 1
ATOM 774 N N . GLU A 1 93 ? 43.244 -2.795 -57.101 1.00 71.94 93 GLU A N 1
ATOM 775 C CA . GLU A 1 93 ? 43.398 -1.649 -58.006 1.00 71.94 93 GLU A CA 1
ATOM 776 C C . GLU A 1 93 ? 44.823 -1.084 -58.008 1.00 71.94 93 GLU A C 1
ATOM 778 O O . GLU A 1 93 ? 45.325 -0.659 -59.046 1.00 71.94 93 GLU A O 1
ATOM 783 N N . LYS A 1 94 ? 45.496 -1.050 -56.854 1.00 72.56 94 LYS A N 1
ATOM 784 C CA . LYS A 1 94 ? 46.881 -0.574 -56.763 1.00 72.56 94 LYS A CA 1
ATOM 785 C C . LYS A 1 94 ? 47.853 -1.503 -57.497 1.00 72.56 94 LYS A C 1
ATOM 787 O O . LYS A 1 94 ? 48.822 -1.020 -58.075 1.00 72.56 94 LYS A O 1
ATOM 792 N N . ILE A 1 95 ? 47.595 -2.812 -57.477 1.00 67.50 95 ILE A N 1
ATOM 793 C CA . ILE A 1 95 ? 48.375 -3.822 -58.205 1.00 67.50 95 ILE A CA 1
ATOM 794 C C . ILE A 1 95 ? 48.055 -3.769 -59.707 1.00 67.50 95 ILE A C 1
ATOM 796 O O . ILE A 1 95 ? 48.978 -3.790 -60.515 1.00 67.50 95 ILE A O 1
ATOM 800 N N . SER A 1 96 ? 46.782 -3.620 -60.094 1.00 61.19 96 SER A N 1
ATOM 801 C CA . SER A 1 96 ? 46.375 -3.536 -61.506 1.00 61.19 96 SER A CA 1
ATOM 802 C C . SER A 1 96 ? 46.809 -2.235 -62.190 1.00 61.19 96 SER A C 1
ATOM 804 O O . SER A 1 96 ? 47.022 -2.219 -63.398 1.00 61.19 96 SER A O 1
ATOM 806 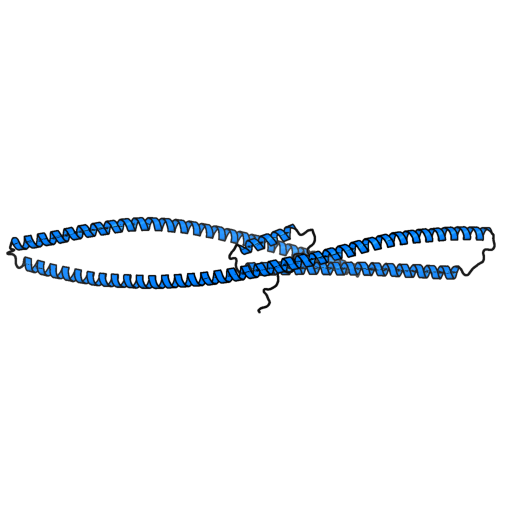N N . LYS A 1 97 ? 46.992 -1.149 -61.426 1.00 58.47 97 LYS A N 1
ATOM 807 C CA . LYS A 1 97 ? 47.452 0.160 -61.917 1.00 58.47 97 LYS A CA 1
ATOM 808 C C . LYS A 1 97 ? 48.977 0.327 -61.928 1.00 58.47 97 LYS A C 1
ATOM 810 O O . LYS A 1 97 ? 49.427 1.462 -62.086 1.00 58.47 97 LYS A O 1
ATOM 815 N N . GLN A 1 98 ? 49.786 -0.738 -61.804 1.00 53.81 98 GLN A N 1
ATOM 816 C CA . GLN A 1 98 ? 51.179 -0.667 -62.274 1.00 53.81 98 GLN A CA 1
ATOM 817 C C . GLN A 1 98 ? 51.148 -0.260 -63.755 1.00 53.81 98 GLN A C 1
ATOM 819 O O . GLN A 1 98 ? 50.682 -1.000 -64.614 1.00 53.81 98 GLN A O 1
ATOM 824 N N . LEU A 1 99 ? 51.520 1.000 -63.992 1.00 55.09 99 LEU A N 1
ATOM 825 C CA . LEU A 1 99 ? 51.121 1.799 -65.141 1.00 55.09 99 LEU A CA 1
ATOM 826 C C . LEU A 1 99 ? 51.586 1.190 -66.470 1.00 55.09 99 LEU A C 1
ATOM 828 O O . LEU A 1 99 ? 52.755 1.309 -66.830 1.00 55.09 99 LEU A O 1
ATOM 832 N N . THR A 1 100 ? 50.649 0.691 -67.271 1.00 55.84 100 THR A N 1
ATOM 833 C CA . THR A 1 100 ? 50.742 0.871 -68.721 1.00 55.84 100 THR A CA 1
ATOM 834 C C . THR A 1 100 ? 50.389 2.324 -69.021 1.00 55.84 100 THR A C 1
ATOM 836 O O . THR A 1 100 ? 49.274 2.774 -68.737 1.00 55.84 100 THR A O 1
ATOM 839 N N . LEU A 1 101 ? 51.366 3.084 -69.519 1.00 58.09 101 LEU A N 1
ATOM 840 C CA . LEU A 1 101 ? 51.122 4.419 -70.057 1.00 58.09 101 LEU A CA 1
ATOM 841 C C . LEU A 1 101 ? 50.149 4.299 -71.244 1.00 58.09 101 LEU A C 1
ATOM 843 O O . LEU A 1 101 ? 50.352 3.415 -72.078 1.00 58.09 101 LEU A O 1
ATOM 847 N N . PRO A 1 102 ? 49.104 5.140 -71.315 1.00 59.38 102 PRO A N 1
ATOM 848 C CA . PRO A 1 102 ? 48.226 5.179 -72.476 1.00 59.38 102 PRO A CA 1
ATOM 849 C C . PRO A 1 102 ? 49.035 5.560 -73.721 1.00 59.38 102 PRO A C 1
ATOM 851 O O . PRO A 1 102 ? 49.781 6.545 -73.699 1.00 59.38 102 PRO A O 1
ATOM 854 N N . ASN A 1 103 ? 48.915 4.770 -74.787 1.00 60.41 103 ASN A N 1
ATOM 855 C CA . ASN A 1 103 ? 49.728 4.912 -76.002 1.00 60.41 103 ASN A CA 1
ATOM 856 C C . ASN A 1 103 ? 49.029 5.748 -77.088 1.00 60.41 103 ASN A C 1
ATOM 858 O O . ASN A 1 103 ? 49.633 6.032 -78.123 1.00 60.41 103 ASN A O 1
ATOM 862 N N . THR A 1 104 ? 47.774 6.154 -76.864 1.00 63.56 104 THR A N 1
ATOM 863 C CA . THR A 1 104 ? 46.980 6.967 -77.797 1.00 63.56 104 THR A CA 1
ATOM 864 C C . THR A 1 104 ? 46.260 8.119 -77.086 1.00 63.56 104 THR A C 1
ATOM 866 O O . THR A 1 104 ? 45.884 8.020 -75.921 1.00 63.56 104 THR A O 1
ATOM 869 N N . GLU A 1 105 ? 46.064 9.240 -77.787 1.00 71.25 105 GLU A N 1
ATOM 870 C CA . GLU A 1 105 ? 45.389 10.448 -77.271 1.00 71.25 105 GLU A CA 1
ATOM 871 C C . GLU A 1 105 ? 43.930 10.181 -76.852 1.00 71.25 105 GLU A C 1
ATOM 873 O O . GLU A 1 105 ? 43.429 10.754 -75.887 1.00 71.25 105 GLU A O 1
ATOM 878 N N . THR A 1 106 ? 43.265 9.234 -77.515 1.00 76.19 106 THR A N 1
ATOM 879 C CA . THR A 1 106 ? 41.920 8.762 -77.158 1.00 76.19 106 THR A CA 1
ATOM 880 C C . THR A 1 106 ? 41.879 8.078 -75.791 1.00 76.19 106 THR A C 1
ATOM 882 O O . THR A 1 106 ? 40.981 8.364 -75.004 1.00 76.19 106 THR A O 1
ATOM 885 N N . GLU A 1 107 ? 42.873 7.247 -75.459 1.00 75.38 107 GLU A N 1
ATOM 886 C CA . GLU A 1 107 ? 42.957 6.591 -74.143 1.00 75.38 107 GLU A CA 1
ATOM 887 C C . GLU A 1 107 ? 43.232 7.599 -73.012 1.00 75.38 107 GLU A C 1
ATOM 889 O O . GLU A 1 107 ? 42.773 7.412 -71.883 1.00 75.38 107 GLU A O 1
ATOM 894 N N . TRP A 1 108 ? 43.962 8.684 -73.302 1.00 76.81 108 TRP A N 1
ATOM 895 C CA . TRP A 1 108 ? 44.166 9.785 -72.355 1.00 76.81 108 TRP A CA 1
ATOM 896 C C . TRP A 1 108 ? 42.858 10.512 -72.045 1.00 76.81 108 TRP A C 1
ATOM 898 O O . TRP A 1 108 ? 42.540 10.696 -70.870 1.00 76.81 108 TRP A O 1
ATOM 908 N N . ASN A 1 109 ? 42.074 10.842 -73.074 1.00 81.12 109 ASN A N 1
ATOM 909 C CA . ASN A 1 109 ? 40.782 11.509 -72.908 1.00 81.12 109 ASN A CA 1
ATOM 910 C C . ASN A 1 109 ? 39.770 10.625 -72.161 1.00 81.12 109 ASN A C 1
ATOM 912 O O . ASN A 1 109 ? 39.081 11.098 -71.259 1.00 81.12 109 ASN A O 1
ATOM 916 N N . GLU A 1 110 ? 39.700 9.327 -72.472 1.00 82.56 110 GLU A N 1
ATOM 917 C CA . GLU A 1 110 ? 38.830 8.389 -71.749 1.00 82.56 110 GLU A CA 1
ATOM 918 C C . GLU A 1 110 ? 39.215 8.297 -70.266 1.00 82.56 110 GLU A C 1
ATOM 920 O O . GLU A 1 110 ? 38.356 8.424 -69.388 1.00 82.56 110 GLU A O 1
ATOM 925 N N . ARG A 1 111 ? 40.513 8.184 -69.963 1.00 80.62 111 ARG A N 1
ATOM 926 C CA . ARG A 1 111 ? 41.007 8.159 -68.580 1.00 80.62 111 ARG A CA 1
ATOM 927 C C . ARG A 1 111 ? 40.755 9.474 -67.843 1.00 80.62 111 ARG A C 1
ATOM 929 O O . ARG A 1 111 ? 40.451 9.444 -66.652 1.00 80.62 111 ARG A O 1
ATOM 936 N N . GLU A 1 112 ? 40.861 10.614 -68.521 1.00 83.19 112 GLU A N 1
ATOM 937 C CA . GLU A 1 112 ? 40.533 11.923 -67.954 1.00 83.19 112 GLU A CA 1
ATOM 938 C C . GLU A 1 112 ? 39.040 12.022 -67.613 1.00 83.19 112 GLU A C 1
ATOM 940 O O . GLU A 1 112 ? 38.696 12.384 -66.488 1.00 83.19 112 GLU A O 1
ATOM 945 N N . THR A 1 113 ? 38.146 11.602 -68.516 1.00 84.31 113 THR A N 1
ATOM 946 C CA . THR A 1 113 ? 36.699 11.584 -68.231 1.00 84.31 113 THR A CA 1
ATOM 947 C C . THR A 1 113 ? 36.336 10.645 -67.078 1.00 84.31 113 THR A C 1
ATOM 949 O O . THR A 1 113 ? 35.514 11.000 -66.231 1.00 84.31 113 THR A O 1
ATOM 952 N N . GLU A 1 114 ? 36.985 9.479 -66.977 1.00 87.06 114 GLU A N 1
ATOM 953 C CA . GLU A 1 114 ? 36.774 8.546 -65.867 1.00 87.06 114 GLU A CA 1
ATOM 954 C C . GLU A 1 114 ? 37.261 9.131 -64.531 1.00 87.06 114 GLU A C 1
ATOM 956 O O . GLU A 1 114 ? 36.603 8.964 -63.500 1.00 87.06 114 GLU A O 1
ATOM 961 N N . LEU A 1 115 ? 38.400 9.834 -64.528 1.00 84.69 115 LEU A N 1
ATOM 962 C CA . LEU A 1 115 ? 38.918 10.510 -63.338 1.00 84.69 115 LEU A CA 1
ATOM 963 C C . LEU A 1 115 ? 38.011 11.663 -62.898 1.00 84.69 115 LEU A C 1
ATOM 965 O O . LEU A 1 115 ? 37.741 11.773 -61.705 1.00 84.69 115 LEU A O 1
ATOM 969 N N . ILE A 1 116 ? 37.485 12.459 -63.833 1.00 88.62 116 ILE A N 1
ATOM 970 C CA . ILE A 1 116 ? 36.521 13.531 -63.539 1.00 88.62 116 ILE A CA 1
ATOM 971 C C . ILE A 1 116 ? 35.246 12.954 -62.905 1.00 88.62 116 ILE A C 1
ATOM 973 O O . ILE A 1 116 ? 34.757 13.473 -61.902 1.00 88.62 116 ILE A O 1
ATOM 977 N N . GLU A 1 117 ? 34.725 11.847 -63.435 1.00 91.38 117 GLU A N 1
ATOM 978 C CA . GLU A 1 117 ? 33.537 11.194 -62.879 1.00 91.38 117 GLU A CA 1
ATOM 979 C C . GLU A 1 117 ? 33.805 10.569 -61.496 1.00 91.38 117 GLU A C 1
ATOM 981 O O . GLU A 1 117 ? 32.941 10.603 -60.614 1.00 91.38 117 GLU A O 1
ATOM 986 N N . LYS A 1 118 ? 35.010 10.027 -61.263 1.00 89.44 118 LYS A N 1
ATOM 987 C CA . LYS A 1 118 ? 35.431 9.557 -59.931 1.00 89.44 118 LYS A CA 1
ATOM 988 C C . LYS A 1 118 ? 35.554 10.712 -58.937 1.00 89.44 118 LYS A C 1
ATOM 990 O O . LYS A 1 118 ? 35.069 10.572 -57.816 1.00 89.44 118 LYS A O 1
ATOM 995 N N . GLU A 1 119 ? 36.125 11.842 -59.345 1.00 89.19 119 GLU A N 1
ATOM 996 C CA . GLU A 1 119 ? 36.229 13.047 -58.515 1.00 89.19 119 GLU A CA 1
ATOM 997 C C . GLU A 1 119 ? 34.837 13.572 -58.132 1.00 89.19 119 GLU A C 1
ATOM 999 O O . GLU A 1 119 ? 34.568 13.822 -56.956 1.00 89.19 119 GLU A O 1
ATOM 1004 N N . ARG A 1 120 ? 33.897 13.613 -59.090 1.00 92.62 120 ARG A N 1
ATOM 1005 C CA . ARG A 1 120 ? 32.495 13.983 -58.836 1.00 92.62 120 ARG A CA 1
ATOM 1006 C C . ARG A 1 120 ? 31.847 13.081 -57.783 1.00 92.62 120 ARG A C 1
ATOM 1008 O O . ARG A 1 120 ? 31.245 13.576 -56.832 1.00 92.62 120 ARG A O 1
ATOM 1015 N N . LYS A 1 121 ? 32.007 11.758 -57.906 1.00 92.38 121 LYS A N 1
ATOM 1016 C CA . LYS A 1 121 ? 31.474 10.792 -56.926 1.00 92.38 121 LYS A CA 1
ATOM 1017 C C . LYS A 1 121 ? 32.082 10.975 -55.536 1.00 92.38 121 LYS A C 1
ATOM 1019 O O . LYS A 1 121 ? 31.361 10.885 -54.543 1.00 92.38 121 LYS A O 1
ATOM 1024 N N . ILE A 1 122 ? 33.386 11.239 -55.449 1.00 91.56 122 ILE A N 1
ATOM 1025 C CA . ILE A 1 122 ? 34.065 11.509 -54.174 1.00 91.56 122 ILE A CA 1
ATOM 1026 C C . ILE A 1 122 ? 33.512 12.790 -53.538 1.00 91.56 122 ILE A C 1
ATOM 1028 O O . ILE A 1 122 ? 33.264 12.821 -52.328 1.00 91.56 122 ILE A O 1
ATOM 1032 N N . GLN A 1 123 ? 33.270 13.829 -54.337 1.00 92.25 123 GLN A N 1
ATOM 1033 C CA . GLN A 1 123 ? 32.705 15.083 -53.852 1.00 92.25 123 GLN A CA 1
ATOM 1034 C C . GLN A 1 123 ? 31.278 14.895 -53.313 1.00 92.25 123 GLN A C 1
ATOM 1036 O O . GLN A 1 123 ? 30.997 15.299 -52.183 1.00 92.25 123 GLN A O 1
ATOM 1041 N N . GLU A 1 124 ? 30.411 14.195 -54.049 1.00 93.69 124 GLU A N 1
ATOM 1042 C CA . GLU A 1 124 ? 29.043 13.874 -53.612 1.00 93.69 124 GLU A CA 1
ATOM 1043 C C . GLU A 1 124 ? 29.026 13.059 -52.311 1.00 93.69 124 GLU A C 1
ATOM 1045 O O . GLU A 1 124 ? 28.267 13.357 -51.383 1.00 93.69 124 GLU A O 1
ATOM 1050 N N . GLN A 1 125 ? 29.903 12.057 -52.192 1.00 92.31 125 GLN A N 1
ATOM 1051 C CA . GLN A 1 125 ? 30.054 11.281 -50.958 1.00 92.31 125 GLN A CA 1
ATOM 1052 C C . GLN A 1 125 ? 30.546 12.149 -49.795 1.00 92.31 125 GLN A C 1
ATOM 1054 O O . GLN A 1 125 ? 30.057 12.015 -48.673 1.00 92.31 125 GLN A O 1
ATOM 1059 N N . THR A 1 126 ? 31.474 13.071 -50.052 1.00 89.19 126 THR A N 1
ATOM 1060 C CA . THR A 1 126 ? 32.003 13.991 -49.038 1.00 89.19 126 THR A CA 1
ATOM 1061 C C . THR A 1 126 ? 30.921 14.942 -48.523 1.00 89.19 126 THR A C 1
ATOM 1063 O O . THR A 1 126 ? 30.819 15.167 -47.315 1.00 89.19 126 THR A O 1
ATOM 1066 N N . GLU A 1 127 ? 30.086 15.486 -49.407 1.00 93.25 127 GLU A N 1
ATOM 1067 C CA . GLU A 1 127 ? 28.961 16.351 -49.037 1.00 93.25 127 GLU A CA 1
ATOM 1068 C C . GLU A 1 127 ? 27.879 15.581 -48.267 1.00 93.25 127 GLU A C 1
ATOM 1070 O O . GLU A 1 127 ? 27.408 16.050 -47.226 1.00 93.25 127 GLU A O 1
ATOM 1075 N N . SER A 1 128 ? 27.560 14.357 -48.702 1.00 93.62 128 SER A N 1
ATOM 1076 C CA . SER A 1 128 ? 26.642 13.461 -47.991 1.00 93.62 128 SER A CA 1
ATOM 1077 C C . SER A 1 128 ? 27.134 13.142 -46.573 1.00 93.62 128 SER A C 1
ATOM 1079 O O . SER A 1 128 ? 26.375 13.255 -45.605 1.00 93.62 128 SER A O 1
ATOM 1081 N N . LEU A 1 129 ? 28.425 12.822 -46.417 1.00 90.19 129 LEU A N 1
ATOM 1082 C CA . LEU A 1 129 ? 29.037 12.566 -45.112 1.00 90.19 129 LEU A CA 1
ATOM 1083 C C . LEU A 1 129 ? 29.019 13.810 -44.218 1.00 90.19 129 LEU A C 1
ATOM 1085 O O . LEU A 1 129 ? 28.667 13.698 -43.047 1.00 90.19 129 LEU A O 1
ATOM 1089 N N . LYS A 1 130 ? 29.328 14.999 -44.751 1.00 94.00 130 LYS A N 1
ATOM 1090 C CA . LYS A 1 130 ? 29.239 16.264 -43.997 1.00 94.00 130 LYS A CA 1
ATOM 1091 C C . LYS A 1 130 ? 27.820 16.527 -43.489 1.00 94.00 130 LYS A C 1
ATOM 1093 O O . LYS A 1 130 ? 27.652 16.863 -42.318 1.00 94.00 130 LYS A O 1
ATOM 1098 N N . SER A 1 131 ? 26.811 16.329 -44.339 1.00 94.88 131 SER A N 1
ATOM 1099 C CA . SER A 1 131 ? 25.402 16.471 -43.953 1.00 94.88 131 SER A CA 1
ATOM 1100 C C . SER A 1 131 ? 25.022 15.491 -42.838 1.00 94.88 131 SER A C 1
ATOM 1102 O O . SER A 1 131 ? 24.429 15.887 -41.833 1.00 94.88 131 SER A O 1
ATOM 1104 N N . LYS A 1 132 ? 25.434 14.223 -42.959 1.00 92.44 132 LYS A N 1
ATOM 1105 C CA . LYS A 1 132 ? 25.162 13.194 -41.948 1.00 92.44 132 LYS A CA 1
ATOM 1106 C C . LYS A 1 132 ? 25.863 13.480 -40.618 1.00 92.44 132 LYS A C 1
ATOM 1108 O O . LYS A 1 132 ? 25.258 13.287 -39.568 1.00 92.44 132 LYS A O 1
ATOM 1113 N N . THR A 1 133 ? 27.100 13.975 -40.647 1.00 91.31 133 THR A N 1
ATOM 1114 C CA . THR A 1 133 ? 27.832 14.392 -39.441 1.00 91.31 133 THR A CA 1
ATOM 1115 C C . THR A 1 133 ? 27.110 15.526 -38.719 1.00 91.31 133 THR A C 1
ATOM 1117 O O . THR A 1 133 ? 26.935 15.446 -37.507 1.00 91.31 133 THR A O 1
ATOM 1120 N N . LEU A 1 134 ? 26.616 16.533 -39.448 1.00 94.56 134 LEU A N 1
ATOM 1121 C CA . LEU A 1 134 ? 25.859 17.637 -38.850 1.00 94.56 134 LEU A CA 1
ATOM 1122 C C . LEU A 1 134 ? 24.571 17.143 -38.170 1.00 94.56 134 LEU A C 1
ATOM 1124 O O . LEU A 1 134 ? 24.315 17.482 -37.020 1.00 94.56 134 LEU A O 1
ATOM 1128 N N . GLN A 1 135 ? 23.811 16.265 -38.835 1.00 93.50 135 GLN A N 1
ATOM 1129 C CA . GLN A 1 135 ? 22.600 15.670 -38.254 1.00 93.50 135 GLN A CA 1
ATOM 1130 C C . GLN A 1 135 ? 22.886 14.853 -36.986 1.00 93.50 135 GLN A C 1
ATOM 1132 O O . GLN A 1 135 ? 22.073 14.833 -36.062 1.00 93.50 135 GLN A O 1
ATOM 1137 N N . LEU A 1 136 ? 24.016 14.142 -36.941 1.00 92.50 136 LEU A N 1
ATOM 1138 C CA . LEU A 1 136 ? 24.420 13.384 -35.757 1.00 92.50 136 LEU A CA 1
ATOM 1139 C C . LEU A 1 136 ? 24.844 14.304 -34.606 1.00 92.50 136 LEU A C 1
ATOM 1141 O O . LEU A 1 136 ? 24.527 14.003 -33.458 1.00 92.50 136 LEU A O 1
ATOM 1145 N N . GLU A 1 137 ? 25.511 15.421 -34.899 1.00 93.75 137 GLU A N 1
ATOM 1146 C CA . GLU A 1 137 ? 25.884 16.426 -33.896 1.00 93.75 137 GLU A CA 1
ATOM 1147 C C . GLU A 1 137 ? 24.642 17.087 -33.274 1.00 93.75 137 GLU A C 1
ATOM 1149 O O . GLU A 1 137 ? 24.577 17.251 -32.056 1.00 93.75 137 GLU A O 1
ATOM 1154 N N . ASP A 1 138 ? 23.630 17.411 -34.084 1.00 94.44 138 ASP A N 1
ATOM 1155 C CA . ASP A 1 138 ? 22.375 17.992 -33.593 1.00 94.44 138 ASP A CA 1
ATOM 1156 C C . ASP A 1 138 ? 21.605 16.999 -32.713 1.00 94.44 138 ASP A C 1
ATOM 1158 O O . ASP A 1 138 ? 21.240 17.332 -31.584 1.00 94.44 138 ASP A O 1
ATOM 1162 N N . LYS A 1 139 ? 21.475 15.738 -33.149 1.00 93.50 139 LYS A N 1
ATOM 1163 C CA . LYS A 1 139 ? 20.886 14.673 -32.318 1.00 93.50 139 LYS A CA 1
ATOM 1164 C C . LYS A 1 139 ? 21.647 14.472 -31.013 1.00 93.50 139 LYS A C 1
ATOM 1166 O O . LYS A 1 139 ? 21.037 14.237 -29.975 1.00 93.50 139 LYS A O 1
ATOM 1171 N N . ARG A 1 140 ? 22.979 14.551 -31.041 1.00 93.62 140 ARG A N 1
ATOM 1172 C CA . ARG A 1 140 ? 23.803 14.428 -29.835 1.00 93.62 140 ARG A CA 1
ATOM 1173 C C . ARG A 1 140 ? 23.491 15.540 -28.830 1.00 93.62 140 ARG A C 1
ATOM 1175 O O . ARG A 1 140 ? 23.332 15.238 -27.653 1.00 93.62 140 ARG A O 1
ATOM 1182 N N . LYS A 1 141 ? 23.349 16.789 -29.286 1.00 95.44 141 LYS A N 1
ATOM 1183 C CA . LYS A 1 141 ? 22.961 17.918 -28.421 1.00 95.44 141 LYS A CA 1
ATOM 1184 C C . LYS A 1 141 ? 21.562 17.741 -27.834 1.00 95.44 141 LYS A C 1
ATOM 1186 O O . LYS A 1 141 ? 21.375 18.004 -26.651 1.00 95.44 141 LYS A O 1
ATOM 1191 N N . GLU A 1 142 ? 20.603 17.268 -28.631 1.00 94.94 142 GLU A N 1
ATOM 1192 C CA . GLU A 1 142 ? 19.252 16.950 -28.147 1.00 94.94 142 GLU A CA 1
ATOM 1193 C C . GLU A 1 142 ? 19.286 15.878 -27.048 1.00 94.94 142 GLU A C 1
ATOM 1195 O O . GLU A 1 142 ? 18.661 16.048 -26.002 1.00 94.94 142 GLU A O 1
ATOM 1200 N N . PHE A 1 143 ? 20.069 14.811 -27.239 1.00 93.06 143 PHE A N 1
ATOM 1201 C CA . PHE A 1 143 ? 20.250 13.767 -26.227 1.00 93.06 143 PHE A CA 1
ATOM 1202 C C . PHE A 1 143 ? 20.918 14.284 -24.949 1.00 93.06 143 PHE A C 1
ATOM 1204 O O . PHE A 1 143 ? 20.512 13.899 -23.850 1.00 93.06 143 PHE A O 1
ATOM 1211 N N . ASP A 1 144 ? 21.931 15.143 -25.071 1.00 93.69 144 ASP A N 1
ATOM 1212 C CA . ASP A 1 144 ? 22.594 15.746 -23.913 1.00 93.69 144 ASP A CA 1
ATOM 1213 C C . ASP A 1 144 ? 21.612 16.630 -23.120 1.00 93.69 144 ASP A C 1
ATOM 1215 O O . ASP A 1 144 ? 21.555 16.536 -21.892 1.00 93.69 144 ASP A O 1
ATOM 1219 N N . GLN A 1 145 ? 20.758 17.396 -23.807 1.00 94.56 145 GLN A N 1
ATOM 1220 C CA . GLN A 1 145 ? 19.711 18.197 -23.170 1.00 94.56 145 GLN A CA 1
ATOM 1221 C C . GLN A 1 145 ? 18.640 17.326 -22.489 1.00 94.56 145 GLN A C 1
ATOM 1223 O O . GLN A 1 145 ? 18.282 17.573 -21.337 1.00 94.56 145 GLN A O 1
ATOM 1228 N N . GLU A 1 146 ? 18.162 16.266 -23.151 1.00 93.62 146 GLU A N 1
ATOM 1229 C CA . GLU A 1 146 ? 17.185 15.339 -22.561 1.00 93.62 146 GLU A CA 1
ATOM 1230 C C . GLU A 1 146 ? 17.751 14.650 -21.307 1.00 93.62 146 GLU A C 1
ATOM 1232 O O . GLU A 1 146 ? 17.042 14.445 -20.316 1.00 93.62 146 GLU A O 1
ATOM 1237 N N . LYS A 1 147 ? 19.050 14.335 -21.312 1.00 92.19 147 LYS A N 1
ATOM 1238 C CA . LYS A 1 147 ? 19.748 13.760 -20.160 1.00 92.19 147 LYS A CA 1
ATOM 1239 C C . LYS A 1 147 ? 19.804 14.730 -18.976 1.00 92.19 147 LYS A C 1
ATOM 1241 O O . LYS A 1 147 ? 19.570 14.304 -17.842 1.00 92.19 147 LYS A O 1
ATOM 1246 N N . GLU A 1 148 ? 20.100 16.006 -19.213 1.00 95.38 148 GLU A N 1
ATOM 1247 C CA . GLU A 1 148 ? 20.096 17.037 -18.167 1.00 95.38 148 GLU A CA 1
ATOM 1248 C C . GLU A 1 148 ? 18.696 17.232 -17.568 1.00 95.38 148 GLU A C 1
ATOM 1250 O O . GLU A 1 148 ? 18.535 17.211 -16.342 1.00 95.38 148 GLU A O 1
ATOM 1255 N N . ASP A 1 149 ? 17.671 17.321 -18.419 1.00 91.50 149 ASP A N 1
ATOM 1256 C CA . ASP A 1 149 ? 16.272 17.424 -17.994 1.00 91.50 149 ASP A CA 1
ATOM 1257 C C . ASP A 1 149 ? 15.838 16.207 -17.167 1.00 91.50 149 ASP A C 1
ATOM 1259 O O . ASP A 1 149 ? 15.138 16.336 -16.151 1.00 91.50 149 ASP A O 1
ATOM 1263 N N . PHE A 1 150 ? 16.282 15.012 -17.563 1.00 89.81 150 PHE A N 1
ATOM 1264 C CA . PHE A 1 150 ? 15.994 13.780 -16.843 1.00 89.81 150 PHE A CA 1
ATOM 1265 C C . PHE A 1 150 ? 16.642 13.751 -15.452 1.00 89.81 150 PHE A C 1
ATOM 1267 O O . PHE A 1 150 ? 15.966 13.425 -14.470 1.00 89.81 150 PHE A O 1
ATOM 1274 N N . GLU A 1 151 ? 17.917 14.125 -15.327 1.00 91.44 151 GLU A N 1
ATOM 1275 C CA . GLU A 1 151 ? 18.595 14.194 -14.025 1.00 91.44 151 GLU A CA 1
ATOM 1276 C C . GLU A 1 151 ? 17.976 15.269 -13.116 1.00 91.44 151 GLU A C 1
ATOM 1278 O O . GLU A 1 151 ? 17.747 15.021 -11.925 1.00 91.44 151 GLU A O 1
ATOM 1283 N N . LEU A 1 152 ? 17.597 16.428 -13.665 1.00 93.50 152 LEU A N 1
ATOM 1284 C CA . LEU A 1 152 ? 16.906 17.471 -12.907 1.00 93.50 152 LEU A CA 1
ATOM 1285 C C . LEU A 1 152 ? 15.542 16.990 -12.394 1.00 93.50 152 LEU A C 1
ATOM 1287 O O . LEU A 1 152 ? 15.182 17.225 -11.233 1.00 93.50 152 LEU A O 1
ATOM 1291 N N . LYS A 1 153 ? 14.776 16.293 -13.238 1.00 91.19 153 LYS A N 1
ATOM 1292 C CA . LYS A 1 153 ? 13.486 15.710 -12.857 1.00 91.19 153 LYS A CA 1
ATOM 1293 C C . LYS A 1 153 ? 13.649 14.661 -11.760 1.00 91.19 153 LYS A C 1
ATOM 1295 O O . LYS A 1 153 ? 12.952 14.724 -10.749 1.00 91.19 153 LYS A O 1
ATOM 1300 N N . LYS A 1 154 ? 14.615 13.755 -11.909 1.00 89.38 154 LYS A N 1
ATOM 1301 C CA . LYS A 1 154 ? 14.960 12.738 -10.909 1.00 89.38 154 LYS A CA 1
ATOM 1302 C C . LYS A 1 154 ? 15.324 13.362 -9.560 1.00 89.38 154 LYS A C 1
ATOM 1304 O O . LYS A 1 154 ? 14.856 12.885 -8.527 1.00 89.38 154 LYS A O 1
ATOM 1309 N N . PHE A 1 155 ? 16.088 14.455 -9.549 1.00 91.81 155 PHE A N 1
ATOM 1310 C CA . PHE A 1 155 ? 16.409 15.185 -8.320 1.00 91.81 155 PHE A CA 1
ATOM 1311 C C . PHE A 1 155 ? 15.163 15.786 -7.646 1.00 91.81 155 PHE A C 1
ATOM 1313 O O . PHE A 1 155 ? 14.995 15.669 -6.428 1.00 91.81 155 PHE A O 1
ATOM 1320 N N . ARG A 1 156 ? 14.259 16.398 -8.423 1.00 87.88 156 ARG A N 1
ATOM 1321 C CA . ARG A 1 156 ? 12.988 16.937 -7.904 1.00 87.88 156 ARG A CA 1
ATOM 1322 C C . ARG A 1 156 ? 12.113 15.836 -7.313 1.00 87.88 156 ARG A C 1
ATOM 1324 O O . ARG A 1 156 ? 11.673 15.967 -6.171 1.00 87.88 156 ARG A O 1
ATOM 1331 N N . ASP A 1 157 ? 11.937 14.740 -8.043 1.00 80.50 157 ASP A N 1
ATOM 1332 C CA . ASP A 1 157 ? 11.133 13.600 -7.606 1.00 80.50 157 ASP A CA 1
ATOM 1333 C C . ASP A 1 157 ? 11.704 12.983 -6.319 1.00 80.50 157 ASP A C 1
ATOM 1335 O O . ASP A 1 157 ? 10.960 12.714 -5.372 1.00 80.50 157 ASP A O 1
ATOM 1339 N N . GLN A 1 158 ? 13.032 12.848 -6.222 1.00 88.38 158 GLN A N 1
ATOM 1340 C CA . GLN A 1 158 ? 13.701 12.364 -5.013 1.00 88.38 158 GLN A CA 1
ATOM 1341 C C . GLN A 1 158 ? 13.440 13.272 -3.801 1.00 88.38 158 GLN A C 1
ATOM 1343 O O . GLN A 1 158 ? 13.179 12.783 -2.697 1.00 88.38 158 GLN A O 1
ATOM 1348 N N . ASN A 1 159 ? 13.470 14.593 -3.986 1.00 86.19 159 ASN A N 1
ATOM 1349 C CA . ASN A 1 159 ? 13.154 15.539 -2.917 1.00 86.19 159 ASN A CA 1
ATOM 1350 C C . ASN A 1 159 ? 11.690 15.446 -2.481 1.00 86.19 159 ASN A C 1
ATOM 1352 O O . ASN A 1 159 ? 11.416 15.413 -1.278 1.00 86.19 159 ASN A O 1
ATOM 1356 N N . THR A 1 160 ? 10.753 15.331 -3.423 1.00 83.12 160 THR A N 1
ATOM 1357 C CA . THR A 1 160 ? 9.332 15.124 -3.113 1.00 83.12 160 THR A CA 1
ATOM 1358 C C . THR A 1 160 ? 9.117 13.838 -2.315 1.00 83.12 160 THR A C 1
ATOM 1360 O O . THR A 1 160 ? 8.418 13.852 -1.300 1.00 83.12 160 THR A O 1
ATOM 1363 N N . ILE A 1 161 ? 9.776 12.742 -2.704 1.00 79.25 161 ILE A N 1
ATOM 1364 C CA . ILE A 1 161 ? 9.725 11.464 -1.981 1.00 79.25 161 ILE A CA 1
ATOM 1365 C C . ILE A 1 161 ? 10.248 11.626 -0.551 1.00 79.25 161 ILE A C 1
ATOM 1367 O O . ILE A 1 161 ? 9.604 11.178 0.397 1.00 79.25 161 ILE A O 1
ATOM 1371 N N . ASN A 1 162 ? 11.385 12.299 -0.373 1.00 82.38 162 ASN A N 1
ATOM 1372 C CA . ASN A 1 162 ? 11.976 12.516 0.947 1.00 82.38 162 ASN A CA 1
ATOM 1373 C C . ASN A 1 162 ? 11.049 13.325 1.872 1.00 82.38 162 ASN A C 1
ATOM 1375 O O . ASN A 1 162 ? 10.947 13.028 3.067 1.00 82.38 162 ASN A O 1
ATOM 1379 N N . VAL A 1 163 ? 10.355 14.335 1.337 1.00 86.00 163 VAL A N 1
ATOM 1380 C CA . VAL A 1 163 ? 9.378 15.137 2.089 1.00 86.00 163 VAL A CA 1
ATOM 1381 C C . VAL A 1 163 ? 8.166 14.293 2.490 1.00 86.00 163 VAL A C 1
ATOM 1383 O O . VAL A 1 163 ? 7.801 14.272 3.669 1.00 86.00 163 VAL A O 1
ATOM 1386 N N . GLU A 1 164 ? 7.581 13.539 1.558 1.00 79.75 164 GLU A N 1
ATOM 1387 C CA . GLU A 1 164 ? 6.435 12.671 1.853 1.00 79.75 164 GLU A CA 1
ATOM 1388 C C . GLU A 1 164 ? 6.795 11.545 2.829 1.00 79.75 164 GLU A C 1
ATOM 1390 O O . GLU A 1 164 ? 6.017 11.244 3.733 1.00 79.75 164 GLU A O 1
ATOM 1395 N N . MET A 1 165 ? 7.997 10.972 2.734 1.00 79.88 165 MET A N 1
ATOM 1396 C CA . MET A 1 165 ? 8.473 9.956 3.676 1.00 79.88 165 MET A CA 1
ATOM 1397 C C . MET A 1 165 ? 8.578 10.519 5.100 1.00 79.88 165 MET A C 1
ATOM 1399 O O . MET A 1 165 ? 8.128 9.883 6.057 1.00 79.88 165 MET A O 1
ATOM 1403 N N . LYS A 1 166 ? 9.106 11.742 5.259 1.00 87.00 166 LYS A N 1
ATOM 1404 C CA . LYS A 1 166 ? 9.133 12.434 6.560 1.00 87.00 166 LYS A CA 1
ATOM 1405 C C . LYS A 1 166 ? 7.719 12.684 7.091 1.00 87.00 166 LYS A C 1
ATOM 1407 O O . LYS A 1 166 ? 7.478 12.479 8.281 1.00 87.00 166 LYS A O 1
ATOM 1412 N N . ARG A 1 167 ? 6.782 13.090 6.228 1.00 81.31 167 ARG A N 1
ATOM 1413 C CA . ARG A 1 167 ? 5.375 13.315 6.597 1.00 81.31 167 ARG A CA 1
ATOM 1414 C C . ARG A 1 167 ? 4.690 12.024 7.048 1.00 81.31 167 ARG A C 1
ATOM 1416 O O . ARG A 1 167 ? 4.053 12.009 8.098 1.00 81.31 167 ARG A O 1
ATOM 1423 N N . LEU A 1 168 ? 4.871 10.934 6.302 1.00 79.12 168 LEU A N 1
ATOM 1424 C CA . LEU A 1 168 ? 4.329 9.617 6.637 1.00 79.12 168 LEU A CA 1
ATOM 1425 C C . LEU A 1 168 ? 4.872 9.098 7.968 1.00 79.12 168 LEU A C 1
ATOM 1427 O O . LEU A 1 168 ? 4.096 8.598 8.775 1.00 79.12 168 LEU A O 1
ATOM 1431 N N . LYS A 1 169 ? 6.171 9.275 8.232 1.00 85.50 169 LYS A N 1
ATOM 1432 C CA . LYS A 1 169 ? 6.780 8.874 9.506 1.00 85.50 169 LYS A CA 1
ATOM 1433 C C . LYS A 1 169 ? 6.165 9.614 10.698 1.00 85.50 169 LYS A C 1
ATOM 1435 O O . LYS A 1 169 ? 5.885 8.997 11.718 1.00 85.50 169 LYS A O 1
ATOM 1440 N N . ARG A 1 170 ? 5.903 10.920 10.562 1.00 80.56 170 ARG A N 1
ATOM 1441 C CA . ARG A 1 170 ? 5.216 11.705 11.605 1.00 80.56 170 ARG A CA 1
ATOM 1442 C C . ARG A 1 170 ? 3.786 11.220 11.835 1.00 80.56 170 ARG A C 1
ATOM 1444 O O . ARG A 1 170 ? 3.400 11.027 12.979 1.00 80.56 170 ARG A O 1
ATOM 1451 N N . ALA A 1 171 ? 3.031 10.988 10.761 1.00 74.81 171 ALA A N 1
ATOM 1452 C CA . ALA A 1 171 ? 1.657 10.496 10.855 1.00 74.81 171 ALA A CA 1
ATOM 1453 C C . ALA A 1 171 ? 1.581 9.099 11.492 1.00 74.81 171 ALA A C 1
ATOM 1455 O O . ALA A 1 171 ? 0.715 8.854 12.321 1.00 74.81 171 ALA A O 1
ATOM 1456 N N . HIS A 1 172 ? 2.510 8.205 11.142 1.00 80.44 172 HIS A N 1
ATOM 1457 C CA . HIS A 1 172 ? 2.617 6.888 11.767 1.00 80.44 172 HIS A CA 1
ATOM 1458 C C . HIS A 1 172 ? 2.871 7.008 13.272 1.00 80.44 172 HIS A C 1
ATOM 1460 O O . HIS A 1 172 ? 2.162 6.390 14.052 1.00 80.44 172 HIS A O 1
ATOM 1466 N N . ASN A 1 173 ? 3.848 7.824 13.681 1.00 83.56 173 ASN A N 1
ATOM 1467 C CA . ASN A 1 173 ? 4.156 8.011 15.099 1.00 83.56 173 ASN A CA 1
ATOM 1468 C C . ASN A 1 173 ? 2.955 8.554 15.885 1.00 83.56 173 ASN A C 1
ATOM 1470 O O . ASN A 1 173 ? 2.703 8.083 16.986 1.00 83.56 173 ASN A O 1
ATOM 1474 N N . LEU A 1 174 ? 2.208 9.507 15.316 1.00 86.69 174 LEU A N 1
ATOM 1475 C CA . LEU A 1 174 ? 0.996 10.030 15.946 1.00 86.69 174 LEU A CA 1
ATOM 1476 C C . LEU A 1 174 ? -0.059 8.931 16.129 1.00 86.69 174 LEU A C 1
ATOM 1478 O O . LEU A 1 174 ? -0.589 8.772 17.219 1.00 86.69 174 LEU A O 1
ATOM 1482 N N . MET A 1 175 ? -0.297 8.131 15.088 1.00 84.19 175 MET A N 1
ATOM 1483 C CA . MET A 1 175 ? -1.256 7.028 15.140 1.00 84.19 175 MET A CA 1
ATOM 1484 C C . MET A 1 175 ? -0.849 5.948 16.153 1.00 84.19 175 MET A C 1
ATOM 1486 O O . MET A 1 175 ? -1.710 5.373 16.807 1.00 84.19 175 MET A O 1
ATOM 1490 N N . THR A 1 176 ? 0.451 5.674 16.304 1.00 87.00 176 THR A N 1
ATOM 1491 C CA . THR A 1 176 ? 0.952 4.761 17.342 1.00 87.00 176 THR A CA 1
ATOM 1492 C C . THR A 1 176 ? 0.653 5.295 18.742 1.00 87.00 176 THR A C 1
ATOM 1494 O O . THR A 1 176 ? 0.126 4.549 19.555 1.00 87.00 176 THR A O 1
ATOM 1497 N N . ILE A 1 177 ? 0.909 6.583 18.996 1.00 87.69 177 ILE A N 1
ATOM 1498 C CA . ILE A 1 177 ? 0.607 7.222 20.289 1.00 87.69 177 ILE A CA 1
ATOM 1499 C C . ILE A 1 177 ? -0.902 7.185 20.578 1.00 87.69 177 ILE A C 1
ATOM 1501 O O . ILE A 1 177 ? -1.312 6.854 21.685 1.00 87.69 177 ILE A O 1
ATOM 1505 N N . GLU A 1 178 ? -1.740 7.499 19.585 1.00 82.50 178 GLU A N 1
ATOM 1506 C CA . GLU A 1 178 ? -3.201 7.431 19.726 1.00 82.50 178 GLU A CA 1
ATOM 1507 C C . GLU A 1 178 ? -3.686 6.006 20.018 1.00 82.50 178 GLU A C 1
ATOM 1509 O O . GLU A 1 178 ? -4.599 5.816 20.820 1.00 82.50 178 GLU A O 1
ATOM 1514 N N . GLN A 1 179 ? -3.071 5.002 19.391 1.00 84.31 179 GLN A N 1
ATOM 1515 C CA . GLN A 1 179 ? -3.400 3.603 19.634 1.00 84.31 179 GLN A CA 1
ATOM 1516 C C . GLN A 1 179 ? -3.008 3.165 21.050 1.00 84.31 179 GLN A C 1
ATOM 1518 O O . GLN A 1 179 ? -3.821 2.541 21.723 1.00 84.31 179 GLN A O 1
ATOM 1523 N N . GLU A 1 180 ? -1.811 3.530 21.516 1.00 88.56 180 GLU A N 1
ATOM 1524 C CA . GLU A 1 180 ? -1.363 3.257 22.888 1.00 88.56 180 GLU A CA 1
ATOM 1525 C C . GLU A 1 180 ? -2.306 3.899 23.919 1.00 88.56 180 GLU A C 1
ATOM 1527 O O . GLU A 1 180 ? -2.728 3.236 24.865 1.00 88.56 180 GLU A O 1
ATOM 1532 N N . ALA A 1 181 ? -2.728 5.149 23.696 1.00 87.75 181 ALA A N 1
ATOM 1533 C CA . ALA A 1 181 ? -3.688 5.828 24.567 1.00 87.75 181 ALA A CA 1
ATOM 1534 C C . ALA A 1 181 ? -5.068 5.143 24.585 1.00 87.75 181 ALA A C 1
ATOM 1536 O O . ALA A 1 181 ? -5.718 5.078 25.629 1.00 87.75 181 ALA A O 1
ATOM 1537 N N . TRP A 1 182 ? -5.526 4.629 23.440 1.00 89.62 182 TRP A N 1
ATOM 1538 C CA . TRP A 1 182 ? -6.794 3.904 23.356 1.00 89.62 182 TRP A CA 1
ATOM 1539 C C . TRP A 1 182 ? -6.727 2.542 24.053 1.00 89.62 182 TRP A C 1
ATOM 1541 O O . TRP A 1 182 ? -7.662 2.176 24.763 1.00 89.62 182 TRP A O 1
ATOM 1551 N N . ASP A 1 183 ? -5.615 1.820 23.902 1.00 88.12 183 ASP A N 1
ATOM 1552 C CA . ASP A 1 183 ? -5.388 0.545 24.584 1.00 88.12 183 ASP A CA 1
ATOM 1553 C C . ASP A 1 183 ? -5.361 0.739 26.116 1.00 88.12 183 ASP A C 1
ATOM 1555 O O . ASP A 1 183 ? -6.000 -0.024 26.845 1.00 88.12 183 ASP A O 1
ATOM 1559 N N . GLU A 1 184 ? -4.720 1.808 26.609 1.00 94.81 184 GLU A N 1
ATOM 1560 C CA . GLU A 1 184 ? -4.752 2.176 28.032 1.00 94.81 184 GLU A CA 1
ATOM 1561 C C . GLU A 1 184 ? -6.169 2.478 28.541 1.00 94.81 184 GLU A C 1
ATOM 1563 O O . GLU A 1 184 ? -6.521 2.088 29.658 1.00 94.81 184 GLU A O 1
ATOM 1568 N N . GLU A 1 185 ? -6.989 3.179 27.755 1.00 91.50 185 GLU A N 1
ATOM 1569 C CA . GLU A 1 185 ? -8.361 3.513 28.150 1.00 91.50 185 GLU A CA 1
ATOM 1570 C C . GLU A 1 185 ? -9.251 2.268 28.199 1.00 91.50 185 GLU A C 1
ATOM 1572 O O . GLU A 1 185 ? -9.967 2.051 29.176 1.00 91.50 185 GLU A O 1
ATOM 1577 N N . VAL A 1 186 ? -9.129 1.385 27.204 1.00 91.56 186 VAL A N 1
ATOM 1578 C CA . VAL A 1 186 ? -9.828 0.093 27.180 1.00 91.56 186 VAL A CA 1
ATOM 1579 C C . VAL A 1 186 ? -9.465 -0.754 28.402 1.00 91.56 186 VAL A C 1
ATOM 1581 O O . VAL A 1 186 ? -10.333 -1.408 28.988 1.00 91.56 186 VAL A O 1
ATOM 1584 N N . ASP A 1 187 ? -8.201 -0.760 28.818 1.00 94.38 187 ASP A N 1
ATOM 1585 C CA . ASP A 1 187 ? -7.778 -1.513 29.997 1.00 94.38 187 ASP A CA 1
ATOM 1586 C C . ASP A 1 187 ? -8.287 -0.890 31.307 1.00 94.38 187 ASP A C 1
ATOM 1588 O O . ASP A 1 187 ? -8.712 -1.625 32.208 1.00 94.38 187 ASP A O 1
ATOM 1592 N N . LYS A 1 188 ? -8.360 0.445 31.403 1.00 94.12 188 LYS A N 1
ATOM 159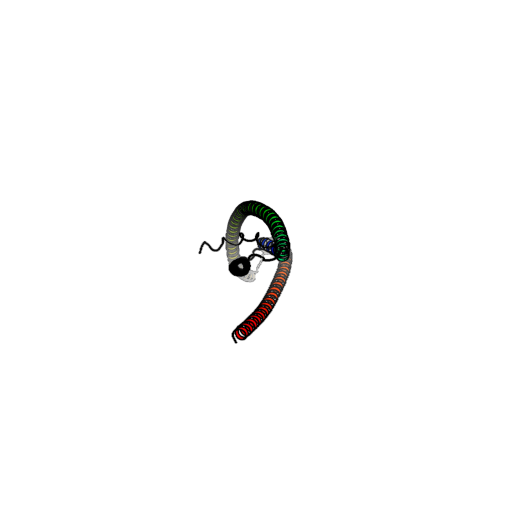3 C CA . LYS A 1 188 ? -9.024 1.127 32.529 1.00 94.12 188 LYS A CA 1
ATOM 1594 C C . LYS A 1 188 ? -10.515 0.798 32.593 1.00 94.12 188 LYS A C 1
ATOM 1596 O O . LYS A 1 188 ? -11.009 0.475 33.675 1.00 94.12 188 LYS A O 1
ATOM 1601 N N . GLU A 1 189 ? -11.223 0.833 31.465 1.00 89.19 189 GLU A N 1
ATOM 1602 C CA . GLU A 1 189 ? -12.646 0.481 31.387 1.00 89.19 189 GLU A CA 1
ATOM 1603 C C . GLU A 1 189 ? -12.895 -0.977 31.791 1.00 89.19 189 GLU A C 1
ATOM 1605 O O . GLU A 1 189 ? -13.797 -1.257 32.586 1.00 89.19 189 GLU A O 1
ATOM 1610 N N . LYS A 1 190 ? -12.068 -1.922 31.319 1.00 93.56 190 LYS A N 1
ATOM 1611 C CA . LYS A 1 190 ? -12.151 -3.333 31.736 1.00 93.56 190 LYS A CA 1
ATOM 1612 C C . LYS A 1 190 ? -11.981 -3.489 33.243 1.00 93.56 190 LYS A C 1
ATOM 1614 O O . LYS A 1 190 ? -12.721 -4.253 33.866 1.00 93.56 190 LYS A O 1
ATOM 1619 N N . GLU A 1 191 ? -11.027 -2.779 33.841 1.00 95.44 191 GLU A N 1
ATOM 1620 C CA . GLU A 1 191 ? -10.791 -2.843 35.283 1.00 95.44 191 GLU A CA 1
ATOM 1621 C C . GLU A 1 191 ? -11.958 -2.230 36.075 1.00 95.44 191 GLU A C 1
ATOM 1623 O O . GLU A 1 191 ? -12.392 -2.794 37.083 1.00 95.44 191 GLU A O 1
ATOM 1628 N N . GLN A 1 192 ? -12.539 -1.123 35.602 1.00 92.69 192 GLN A N 1
ATOM 1629 C CA . GLN A 1 192 ? -13.760 -0.556 36.186 1.00 92.69 192 GLN A CA 1
ATOM 1630 C C . GLN A 1 192 ? -14.942 -1.529 36.092 1.00 92.69 192 GLN A C 1
ATOM 1632 O O . GLN A 1 192 ? -15.630 -1.768 37.087 1.00 92.69 192 GLN A O 1
ATOM 1637 N N . MET A 1 193 ? -15.144 -2.151 34.929 1.00 91.19 193 MET A N 1
ATOM 1638 C CA . MET A 1 193 ? -16.198 -3.141 34.713 1.00 91.19 193 MET A CA 1
ATOM 1639 C C . MET A 1 193 ? -16.026 -4.351 35.638 1.00 91.19 193 MET A C 1
ATOM 1641 O O . MET A 1 193 ? -16.996 -4.830 36.226 1.00 91.19 193 MET A O 1
ATOM 1645 N N . LYS A 1 194 ? -14.787 -4.812 35.836 1.00 96.19 194 LYS A N 1
ATOM 1646 C CA . LYS A 1 194 ? -14.462 -5.895 36.769 1.00 96.19 194 LYS A CA 1
ATOM 1647 C C . LYS A 1 194 ? -14.802 -5.526 38.215 1.00 96.19 194 LYS A C 1
ATOM 1649 O O . LYS A 1 194 ? -15.422 -6.332 38.909 1.00 96.19 194 LYS A O 1
ATOM 1654 N N . LYS A 1 195 ? -14.458 -4.312 38.663 1.00 96.00 195 LYS A N 1
ATOM 1655 C CA . LYS A 1 195 ? -14.811 -3.812 40.006 1.00 96.00 195 LYS A CA 1
ATOM 1656 C C . LYS A 1 195 ? -16.323 -3.731 40.205 1.00 96.00 195 LYS A C 1
ATOM 1658 O O . LYS A 1 195 ? -16.829 -4.194 41.224 1.00 96.00 195 LYS A O 1
ATOM 1663 N N . MET A 1 196 ? -17.046 -3.202 39.223 1.00 92.12 196 MET A N 1
ATOM 1664 C CA . MET A 1 196 ? -18.505 -3.105 39.265 1.00 92.12 196 MET A CA 1
ATOM 1665 C C . MET A 1 196 ? -19.167 -4.490 39.287 1.00 92.12 196 MET A C 1
ATOM 1667 O O . MET A 1 196 ? -20.084 -4.719 40.071 1.00 92.12 196 MET A O 1
ATOM 1671 N N . LYS A 1 197 ? -18.652 -5.454 38.513 1.00 94.88 197 LYS A N 1
ATOM 1672 C CA . LYS A 1 197 ? -19.113 -6.849 38.559 1.00 94.88 197 LYS A CA 1
ATOM 1673 C C . LYS A 1 197 ? -18.929 -7.467 39.949 1.00 94.88 197 LYS A C 1
ATOM 1675 O O . LYS A 1 197 ? -19.859 -8.077 40.465 1.00 94.88 197 LYS A O 1
ATOM 1680 N N . GLN A 1 198 ? -17.771 -7.260 40.578 1.00 96.19 198 GLN A N 1
ATOM 1681 C CA . GLN A 1 198 ? -17.519 -7.732 41.944 1.00 96.19 198 GLN A CA 1
ATOM 1682 C C . GLN A 1 198 ? -18.451 -7.073 42.973 1.00 96.19 198 GLN A C 1
ATOM 1684 O O . GLN A 1 198 ? -18.874 -7.723 43.926 1.00 96.19 198 GLN A O 1
ATOM 1689 N N . GLN A 1 199 ? -18.782 -5.789 42.807 1.00 94.25 199 GLN A N 1
ATOM 1690 C CA . GLN A 1 199 ? -19.762 -5.113 43.664 1.00 94.25 199 GLN A CA 1
ATOM 1691 C C . GLN A 1 199 ? -21.168 -5.696 43.491 1.00 94.25 199 GLN A C 1
ATOM 1693 O O . GLN A 1 199 ? -21.839 -5.949 44.488 1.00 94.25 199 GLN A O 1
ATOM 1698 N N . LEU A 1 200 ? -21.593 -5.960 42.252 1.00 93.62 200 LEU A N 1
ATOM 1699 C CA . LEU A 1 200 ? -22.879 -6.601 41.970 1.00 93.62 200 LEU A CA 1
ATOM 1700 C C . LEU A 1 200 ? -22.955 -8.020 42.543 1.00 93.62 200 LEU A C 1
ATOM 1702 O O . LEU A 1 200 ? -23.980 -8.381 43.112 1.00 93.62 200 LEU A O 1
ATOM 1706 N N . GLU A 1 201 ? -21.877 -8.804 42.452 1.00 95.62 201 GLU A N 1
ATOM 1707 C CA . GLU A 1 201 ? -21.797 -10.128 43.085 1.00 95.62 201 GLU A CA 1
ATOM 1708 C C . GLU A 1 201 ? -21.949 -10.030 44.608 1.00 95.62 201 GLU A C 1
ATOM 1710 O O . GLU A 1 201 ? -22.760 -10.753 45.178 1.00 95.62 201 GLU A O 1
ATOM 1715 N N . LYS A 1 202 ? -21.279 -9.071 45.262 1.00 96.12 202 LYS A N 1
ATOM 1716 C CA . LYS A 1 202 ? -21.450 -8.833 46.706 1.00 96.12 202 LYS A CA 1
ATOM 1717 C C . LYS A 1 202 ? -22.881 -8.443 47.077 1.00 96.12 202 LYS A C 1
ATOM 1719 O O . LYS A 1 202 ? -23.406 -8.944 48.064 1.00 96.12 202 LYS A O 1
ATOM 1724 N N . ILE A 1 203 ? -23.515 -7.555 46.308 1.00 93.62 203 ILE A N 1
ATOM 1725 C CA . ILE A 1 203 ? -24.909 -7.148 46.552 1.00 93.62 203 ILE A CA 1
ATOM 1726 C C . ILE A 1 203 ? -25.846 -8.346 46.386 1.00 93.62 203 ILE A C 1
ATOM 1728 O O . ILE A 1 203 ? -26.716 -8.555 47.226 1.00 93.62 203 ILE A O 1
ATOM 1732 N N . ARG A 1 204 ? -25.652 -9.151 45.335 1.00 95.31 204 ARG A N 1
ATOM 1733 C CA . ARG A 1 204 ? -26.425 -10.376 45.105 1.00 95.31 204 ARG A CA 1
ATOM 1734 C C . ARG A 1 204 ? -26.295 -11.341 46.282 1.00 95.31 204 ARG A C 1
ATOM 1736 O O . ARG A 1 204 ? -27.310 -11.830 46.762 1.00 95.31 204 ARG A O 1
ATOM 1743 N N . ASP A 1 205 ? -25.076 -11.606 46.740 1.00 95.81 205 ASP A N 1
ATOM 1744 C CA . ASP A 1 205 ? -24.830 -12.563 47.821 1.00 95.81 205 ASP A CA 1
ATOM 1745 C C . ASP A 1 205 ? -25.408 -12.056 49.157 1.00 95.81 205 ASP A C 1
ATOM 1747 O O . ASP A 1 205 ? -26.014 -12.829 49.897 1.00 95.81 205 ASP A O 1
ATOM 1751 N N . ASN A 1 206 ? -25.327 -10.746 49.422 1.00 94.69 206 ASN A N 1
ATOM 1752 C CA . ASN A 1 206 ? -25.983 -10.122 50.575 1.00 94.69 206 ASN A CA 1
ATOM 1753 C C . ASN A 1 206 ? -27.513 -10.253 50.511 1.00 94.69 206 ASN A C 1
ATOM 1755 O O . ASN A 1 206 ? -28.125 -10.642 51.500 1.00 94.69 206 ASN A O 1
ATOM 1759 N N . LEU A 1 207 ? -28.129 -9.972 49.355 1.00 93.56 207 LEU A N 1
ATOM 1760 C CA . LEU A 1 207 ? -29.581 -10.095 49.168 1.00 93.56 207 LEU A CA 1
ATOM 1761 C C . LEU A 1 207 ? -30.064 -11.539 49.326 1.00 93.56 207 LEU A C 1
ATOM 1763 O O . LEU A 1 207 ? -31.113 -11.771 49.922 1.00 93.56 207 LEU A O 1
ATOM 1767 N N . LEU A 1 208 ? -29.303 -12.512 48.817 1.00 92.56 208 LEU A N 1
ATOM 1768 C CA . LEU A 1 208 ? -29.602 -13.930 49.022 1.00 92.56 208 LEU A CA 1
ATOM 1769 C C . LEU A 1 208 ? -29.527 -14.300 50.511 1.00 92.56 208 LEU A C 1
ATOM 1771 O O . LEU A 1 208 ? -30.439 -14.951 51.015 1.00 92.56 208 LEU A O 1
ATOM 1775 N N . GLY A 1 209 ? -28.508 -13.821 51.232 1.00 94.56 209 GLY A N 1
ATOM 1776 C CA . GLY A 1 209 ? -28.399 -14.018 52.680 1.00 94.56 209 GLY A CA 1
ATOM 1777 C C . GLY A 1 209 ? -29.550 -13.377 53.466 1.00 94.56 209 GLY A C 1
ATOM 1778 O O . GLY A 1 209 ? -30.134 -14.013 54.343 1.00 94.56 209 GLY A O 1
ATOM 1779 N N . GLU A 1 210 ? -29.942 -12.146 53.129 1.00 91.44 210 GLU A N 1
ATOM 1780 C CA . GLU A 1 210 ? -31.113 -11.485 53.723 1.00 91.44 210 GLU A CA 1
ATOM 1781 C C . GLU A 1 210 ? -32.410 -12.251 53.432 1.00 91.44 210 GLU A C 1
ATOM 1783 O O . GLU A 1 210 ? -33.253 -12.404 54.318 1.00 91.44 210 GLU A O 1
ATOM 1788 N N . GLN A 1 211 ? -32.567 -12.786 52.218 1.00 89.00 211 GLN A N 1
ATOM 1789 C CA . GLN A 1 211 ? -33.725 -13.591 51.836 1.00 89.00 211 GLN A CA 1
ATOM 1790 C C . GLN A 1 211 ? -33.810 -14.899 52.639 1.00 89.00 211 GLN A C 1
ATOM 1792 O O . GLN A 1 211 ? -34.909 -15.297 53.038 1.00 89.00 211 GLN A O 1
ATOM 1797 N N . GLU A 1 212 ? -32.679 -15.554 52.912 1.00 91.19 212 GLU A N 1
ATOM 1798 C CA . GLU A 1 212 ? -32.615 -16.740 53.775 1.00 91.19 212 GLU A CA 1
ATOM 1799 C C . GLU A 1 212 ? -33.024 -16.416 55.218 1.00 91.19 212 GLU A C 1
ATOM 1801 O O . GLU A 1 212 ? -33.855 -17.123 55.799 1.00 91.19 212 GLU A O 1
ATOM 1806 N N . ILE A 1 213 ? -32.504 -15.318 55.779 1.00 92.69 213 ILE A N 1
ATOM 1807 C CA . ILE A 1 213 ? -32.851 -14.852 57.131 1.00 92.69 213 ILE A CA 1
ATOM 1808 C C . ILE A 1 213 ? -34.344 -14.529 57.212 1.00 92.69 213 ILE A C 1
ATOM 1810 O O . ILE A 1 213 ? -35.042 -15.039 58.092 1.00 92.69 213 ILE A O 1
ATOM 1814 N N . PHE A 1 214 ? -34.859 -13.750 56.260 1.00 88.75 214 PHE A N 1
ATOM 1815 C CA . PHE A 1 214 ? -36.272 -13.388 56.194 1.00 88.75 214 PHE A CA 1
ATOM 1816 C C . PHE A 1 214 ? -37.173 -14.623 56.055 1.00 88.75 214 PHE A C 1
ATOM 1818 O O . PHE A 1 214 ? -38.222 -14.721 56.697 1.00 88.75 214 PHE A O 1
ATOM 1825 N N . GLY A 1 215 ? -36.757 -15.609 55.253 1.00 88.44 215 GLY A N 1
ATOM 1826 C CA . GLY A 1 215 ? -37.438 -16.897 55.137 1.00 88.44 215 GLY A CA 1
ATOM 1827 C C . GLY A 1 215 ? -37.507 -17.644 56.473 1.00 88.44 215 GLY A C 1
ATOM 1828 O O . GLY A 1 215 ? -38.579 -18.121 56.861 1.00 88.44 215 GLY A O 1
ATOM 1829 N N . ALA A 1 216 ? -36.396 -17.698 57.211 1.00 88.81 216 ALA A N 1
ATOM 1830 C CA . ALA A 1 216 ? -36.328 -18.334 58.525 1.00 88.81 216 ALA A CA 1
ATOM 1831 C C . ALA A 1 216 ? -37.183 -17.607 59.580 1.00 88.81 216 ALA A C 1
ATOM 1833 O O . ALA A 1 216 ? -37.896 -18.255 60.351 1.00 88.81 216 ALA A O 1
ATOM 1834 N N . GLU A 1 217 ? -37.164 -16.273 59.604 1.00 90.50 217 GLU A N 1
ATOM 1835 C CA . GLU A 1 217 ? -38.011 -15.464 60.490 1.00 90.50 217 GLU A CA 1
ATOM 1836 C C . GLU A 1 217 ? -39.495 -15.658 60.192 1.00 90.50 217 GLU A C 1
ATOM 1838 O O . GLU A 1 217 ? -40.290 -15.865 61.110 1.00 90.50 217 GLU A O 1
ATOM 1843 N N . LYS A 1 218 ? -39.880 -15.690 58.912 1.00 91.50 218 LYS A N 1
ATOM 1844 C CA . LYS A 1 218 ? -41.265 -15.942 58.505 1.00 91.50 218 LYS A CA 1
ATOM 1845 C C . LYS A 1 218 ? -41.760 -17.313 58.972 1.00 91.50 218 LYS A C 1
ATOM 1847 O O . LYS A 1 218 ? -42.902 -17.427 59.416 1.00 91.50 218 LYS A O 1
ATOM 1852 N N . LEU A 1 219 ? -40.912 -18.342 58.916 1.00 85.75 219 LEU A N 1
ATOM 1853 C CA . LEU A 1 219 ? -41.230 -19.673 59.446 1.00 85.75 219 LEU A CA 1
ATOM 1854 C C . LEU A 1 219 ? -41.358 -19.671 60.978 1.00 85.75 219 LEU A C 1
ATOM 1856 O O . LEU A 1 219 ? -42.293 -20.279 61.511 1.00 85.75 219 LEU A O 1
ATOM 1860 N N . LYS A 1 220 ? -40.474 -18.961 61.694 1.00 89.69 220 LYS A N 1
ATOM 1861 C CA . LYS A 1 220 ? -40.577 -18.788 63.155 1.00 89.69 220 LYS A CA 1
ATOM 1862 C C . LYS A 1 220 ? -41.877 -18.087 63.545 1.00 89.69 220 LYS A C 1
ATOM 1864 O O . LYS A 1 220 ? -42.619 -18.623 64.364 1.00 89.69 220 LYS A O 1
ATOM 1869 N N . LEU A 1 221 ? -42.199 -16.965 62.902 1.00 89.81 221 LEU A N 1
ATOM 1870 C CA . LEU A 1 221 ? -43.436 -16.215 63.134 1.00 89.81 221 LEU A CA 1
ATOM 1871 C C . LEU A 1 221 ? -44.681 -17.050 62.821 1.00 89.81 221 LEU A C 1
ATOM 1873 O O . LEU A 1 221 ? -45.640 -17.030 63.587 1.00 89.81 221 LEU A O 1
ATOM 1877 N N . ALA A 1 222 ? -44.677 -17.828 61.734 1.00 85.81 222 ALA A N 1
ATOM 1878 C CA . ALA A 1 222 ? -45.775 -18.747 61.428 1.00 85.81 222 ALA A CA 1
ATOM 1879 C C . ALA A 1 222 ? -45.952 -19.816 62.523 1.00 85.81 222 ALA A C 1
ATOM 1881 O O . ALA A 1 222 ? -47.078 -20.146 62.898 1.00 85.81 222 ALA A O 1
ATOM 1882 N N . THR A 1 223 ? -44.844 -20.316 63.075 1.00 83.62 223 THR A N 1
ATOM 1883 C CA . THR A 1 223 ? -44.850 -21.287 64.176 1.00 83.62 223 THR A CA 1
ATOM 1884 C C . THR A 1 223 ? -45.383 -20.665 65.468 1.00 83.62 223 THR A C 1
ATOM 1886 O O . THR A 1 223 ? -46.225 -21.264 66.134 1.00 83.62 223 THR A O 1
ATOM 1889 N N . GLU A 1 224 ? -44.930 -19.464 65.831 1.00 83.69 224 GLU A N 1
ATOM 1890 C CA . GLU A 1 224 ? -45.427 -18.729 67.000 1.00 83.69 224 GLU A CA 1
ATOM 1891 C C . GLU A 1 224 ? -46.905 -18.380 66.863 1.00 83.69 224 GLU A C 1
ATOM 1893 O O . GLU A 1 224 ? -47.675 -18.640 67.786 1.00 83.69 224 GLU A O 1
ATOM 1898 N N . LYS A 1 225 ? -47.330 -17.901 65.690 1.00 89.88 225 LYS A N 1
ATOM 1899 C CA . LYS A 1 225 ? -48.741 -17.660 65.388 1.00 89.88 225 LYS A CA 1
ATOM 1900 C C . LYS A 1 225 ? -49.573 -18.927 65.576 1.00 89.88 225 LYS A C 1
ATOM 1902 O O . LYS A 1 225 ? -50.593 -18.883 66.250 1.00 89.88 225 LYS A O 1
ATOM 1907 N N . SER A 1 226 ? -49.115 -20.069 65.058 1.00 76.81 226 SER A N 1
ATOM 1908 C CA . SER A 1 226 ? -49.803 -21.349 65.260 1.00 76.81 226 SER A CA 1
ATOM 1909 C C . SER A 1 226 ? -49.879 -21.747 66.737 1.00 76.81 226 SER A C 1
ATOM 1911 O O . SER A 1 226 ? -50.890 -22.307 67.154 1.00 76.81 226 SER A O 1
ATOM 1913 N N . LYS A 1 227 ? -48.835 -21.483 67.535 1.00 81.69 227 LYS A N 1
ATOM 1914 C CA . LYS A 1 227 ? -48.852 -21.737 68.986 1.00 81.69 227 LYS A CA 1
ATOM 1915 C C . LYS A 1 227 ? -49.856 -20.832 69.699 1.00 81.69 227 LYS A C 1
ATOM 1917 O O . LYS A 1 227 ? -50.615 -21.320 70.530 1.00 81.69 227 LYS A O 1
ATOM 1922 N N . ILE A 1 228 ? -49.881 -19.543 69.359 1.00 81.38 228 ILE A N 1
ATOM 1923 C CA . ILE A 1 228 ? -50.826 -18.567 69.913 1.00 81.38 228 ILE A CA 1
ATOM 1924 C C . ILE A 1 228 ? -52.262 -18.937 69.537 1.00 81.38 228 ILE A C 1
ATOM 1926 O O . ILE A 1 228 ? -53.109 -18.961 70.417 1.00 81.38 228 ILE A O 1
ATOM 1930 N N . ASP A 1 229 ? -52.536 -19.312 68.285 1.00 76.38 229 ASP A N 1
ATOM 1931 C CA . ASP A 1 229 ? -53.869 -19.750 67.850 1.00 76.38 229 ASP A CA 1
ATOM 1932 C C . ASP A 1 229 ? -54.354 -20.983 68.633 1.00 76.38 229 ASP A C 1
ATOM 1934 O O . ASP A 1 229 ? -55.537 -21.090 68.959 1.00 76.38 229 ASP A O 1
ATOM 1938 N N . VAL A 1 230 ? -53.453 -21.916 68.969 1.00 69.94 230 VAL A N 1
ATOM 1939 C CA . VAL A 1 230 ? -53.768 -23.070 69.829 1.00 69.94 230 VAL A CA 1
ATOM 1940 C C . VAL A 1 230 ? -54.042 -22.622 71.267 1.00 69.94 230 VAL A C 1
ATOM 1942 O O . VAL A 1 230 ? -55.044 -23.039 71.843 1.00 69.94 230 VAL A O 1
ATOM 1945 N N . LEU A 1 231 ? -53.207 -21.746 71.832 1.00 72.75 231 LEU A N 1
ATOM 1946 C CA . LEU A 1 231 ? -53.389 -21.219 73.189 1.00 72.75 231 LEU A CA 1
ATOM 1947 C C . LEU A 1 231 ? -54.664 -20.376 73.323 1.00 72.75 231 LEU A C 1
ATOM 1949 O O . LEU A 1 231 ? -55.384 -20.530 74.299 1.00 72.75 231 LEU A O 1
ATOM 1953 N N . LEU A 1 232 ? -54.996 -19.540 72.338 1.00 67.88 232 LEU A N 1
ATOM 1954 C CA . LEU A 1 232 ? -56.234 -18.755 72.293 1.00 67.88 232 LEU A CA 1
ATOM 1955 C C . LEU A 1 232 ? -57.471 -19.650 72.195 1.00 67.88 232 LEU A C 1
ATOM 1957 O O . LEU A 1 232 ? -58.457 -19.403 72.884 1.00 67.88 232 LEU A O 1
ATOM 1961 N N . LYS A 1 233 ? -57.413 -20.721 71.393 1.00 66.56 233 LYS A N 1
ATOM 1962 C CA . LYS A 1 233 ? -58.474 -21.742 71.354 1.00 66.56 233 LYS A CA 1
ATOM 1963 C C . LYS A 1 233 ? -58.606 -22.507 72.673 1.00 66.56 233 LYS A C 1
ATOM 1965 O O . LYS A 1 233 ? -59.694 -22.977 72.980 1.00 66.56 233 LYS A O 1
ATOM 1970 N N . MET A 1 234 ? -57.526 -22.628 73.445 1.00 54.38 234 MET A N 1
ATOM 1971 C CA . MET A 1 234 ? -57.540 -23.221 74.786 1.00 54.38 234 MET A CA 1
ATOM 1972 C C . MET A 1 234 ? -57.972 -22.237 75.883 1.00 54.38 234 MET A C 1
ATOM 1974 O O . MET A 1 234 ? -58.453 -22.672 76.924 1.00 54.38 234 MET A O 1
ATOM 1978 N N . ASN A 1 235 ? -57.826 -20.931 75.657 1.00 50.12 235 ASN A N 1
ATOM 1979 C CA . ASN A 1 235 ? -58.042 -19.878 76.649 1.00 50.12 235 ASN A CA 1
ATOM 1980 C C . ASN A 1 235 ? -59.286 -19.022 76.353 1.00 50.12 235 ASN A C 1
ATOM 1982 O O . ASN A 1 235 ? -59.352 -17.858 76.746 1.00 50.12 235 ASN A O 1
ATOM 1986 N N . SER A 1 236 ? -60.269 -19.561 75.625 1.00 49.47 236 SER A N 1
ATOM 1987 C CA . SER A 1 236 ? -61.432 -18.796 75.177 1.00 49.47 236 SER A CA 1
ATOM 1988 C C . SER A 1 236 ? -62.430 -18.509 76.308 1.00 49.47 236 SER A C 1
ATOM 1990 O O . SER A 1 236 ? -63.479 -19.142 76.414 1.00 49.47 236 SER A O 1
ATOM 1992 N N . GLY A 1 237 ? -62.111 -17.489 77.099 1.00 51.03 237 GLY A N 1
ATOM 1993 C CA . GLY A 1 237 ? -63.000 -16.366 77.380 1.00 51.03 237 GLY A CA 1
ATOM 1994 C C . GLY A 1 237 ? -62.305 -15.098 76.873 1.00 51.03 237 GLY A C 1
ATOM 1995 O O . GLY A 1 237 ? -61.579 -14.460 77.624 1.00 51.03 237 GLY A O 1
ATOM 1996 N N . VAL A 1 238 ? -62.428 -14.792 75.576 1.00 55.59 238 VAL A N 1
ATOM 1997 C CA . VAL A 1 238 ? -61.710 -13.667 74.945 1.00 55.59 238 VAL A CA 1
ATOM 1998 C C . VAL A 1 238 ? -62.452 -12.359 75.203 1.00 55.59 238 VAL A C 1
ATOM 2000 O O . VAL A 1 238 ? -63.620 -12.219 74.844 1.00 55.59 238 VAL A O 1
ATOM 2003 N N . ASP A 1 239 ? -61.741 -11.404 75.800 1.00 58.47 239 ASP A N 1
ATOM 2004 C CA . ASP A 1 239 ? -62.234 -10.069 76.123 1.00 58.47 239 ASP A CA 1
ATOM 2005 C C . ASP A 1 239 ? -62.196 -9.150 74.883 1.00 58.47 239 ASP A C 1
ATOM 2007 O O . ASP A 1 239 ? -61.183 -9.023 74.186 1.00 58.47 239 ASP A O 1
ATOM 2011 N N . LEU A 1 240 ? -63.324 -8.501 74.588 1.00 55.22 240 LEU A N 1
ATOM 2012 C CA . LEU A 1 240 ? -63.608 -7.782 73.332 1.00 55.22 240 LEU A CA 1
ATOM 2013 C C . LEU A 1 240 ? -62.673 -6.589 73.050 1.00 55.22 240 LEU A C 1
ATOM 2015 O O . LEU A 1 240 ? -62.523 -6.168 71.901 1.00 55.22 240 LEU A O 1
ATOM 2019 N N . ILE A 1 241 ? -62.043 -6.031 74.084 1.00 56.81 241 ILE A N 1
ATOM 2020 C CA . ILE A 1 241 ? -61.240 -4.802 73.992 1.00 56.81 241 ILE A CA 1
ATOM 2021 C C . ILE A 1 241 ? -59.845 -5.081 73.417 1.00 56.81 241 ILE A C 1
ATOM 2023 O O . ILE A 1 241 ? -59.364 -4.320 72.576 1.00 56.81 241 ILE A O 1
ATOM 2027 N N . GLN A 1 242 ? -59.220 -6.196 73.800 1.00 60.72 242 GLN A N 1
ATOM 2028 C CA . GLN A 1 242 ? -57.897 -6.576 73.297 1.00 60.72 242 GLN A CA 1
ATOM 2029 C C . GLN A 1 242 ? -57.966 -6.983 71.818 1.00 60.72 242 GLN A C 1
ATOM 2031 O O . GLN A 1 242 ? -57.139 -6.556 71.013 1.00 60.72 242 GLN A O 1
ATOM 2036 N N . SER A 1 243 ? -59.042 -7.677 71.430 1.00 59.88 243 SER A N 1
ATOM 2037 C CA . SER A 1 243 ? -59.316 -8.023 70.031 1.00 59.88 243 SER A CA 1
ATOM 2038 C C . SER A 1 243 ? -59.503 -6.783 69.142 1.00 59.88 243 SER A C 1
ATOM 2040 O O . SER A 1 243 ? -59.052 -6.765 67.997 1.00 59.88 243 SER A O 1
ATOM 2042 N N . LYS A 1 244 ? -60.096 -5.702 69.671 1.00 62.59 244 LYS A N 1
ATOM 2043 C CA . LYS A 1 244 ? -60.261 -4.439 68.936 1.00 62.59 244 LYS A CA 1
ATOM 2044 C C . LYS A 1 244 ? -58.933 -3.698 68.725 1.00 62.59 244 LYS A C 1
ATOM 2046 O O . LYS A 1 244 ? -58.689 -3.207 67.625 1.00 62.59 244 LYS A O 1
ATOM 2051 N N . ALA A 1 245 ? -58.075 -3.638 69.744 1.00 67.62 245 ALA A N 1
ATOM 2052 C CA . ALA A 1 245 ? -56.768 -2.979 69.647 1.00 67.62 245 ALA A CA 1
ATOM 2053 C C . ALA A 1 245 ? -55.812 -3.720 68.691 1.00 67.62 245 ALA A C 1
ATOM 2055 O O . ALA A 1 245 ? -55.131 -3.097 67.874 1.00 67.62 245 ALA A O 1
ATOM 2056 N N . GLU A 1 246 ? -55.806 -5.055 68.735 1.00 68.12 246 GLU A N 1
ATOM 2057 C CA . GLU A 1 246 ? -55.036 -5.883 67.800 1.00 68.12 246 GLU A CA 1
ATOM 2058 C C . GLU A 1 246 ? -55.560 -5.743 66.361 1.00 68.12 246 GLU A C 1
ATOM 2060 O O . GLU A 1 246 ? -54.764 -5.627 65.426 1.00 68.12 246 GLU A O 1
ATOM 2065 N N . ALA A 1 247 ? -56.882 -5.647 66.172 1.00 67.31 247 ALA A N 1
ATOM 2066 C CA . ALA A 1 247 ? -57.479 -5.399 64.860 1.00 67.31 247 ALA A CA 1
ATOM 2067 C C . ALA A 1 247 ? -57.099 -4.023 64.280 1.00 67.31 247 ALA A C 1
ATOM 2069 O O . ALA A 1 247 ? -56.772 -3.935 63.096 1.00 67.31 247 ALA A O 1
ATOM 2070 N N . GLU A 1 248 ? -57.084 -2.952 65.083 1.00 70.75 248 GLU A N 1
ATOM 2071 C CA . GLU A 1 248 ? -56.668 -1.614 64.626 1.00 70.75 248 GLU A CA 1
ATOM 2072 C C . GLU A 1 248 ? -55.1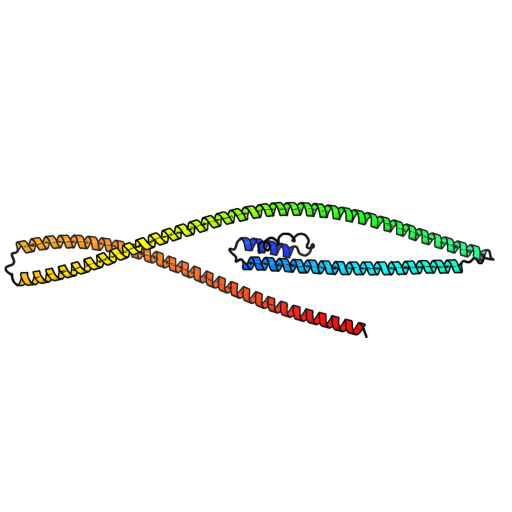76 -1.558 64.256 1.00 70.75 248 GLU A C 1
ATOM 2074 O O . GLU A 1 248 ? -54.823 -0.992 63.215 1.00 70.75 248 GLU A O 1
ATOM 2079 N N . SER A 1 249 ? -54.307 -2.204 65.043 1.00 70.56 249 SER A N 1
ATOM 2080 C CA . SER A 1 249 ? -52.872 -2.315 64.743 1.00 70.56 249 SER A CA 1
ATOM 2081 C C . SER A 1 249 ? -52.619 -3.109 63.456 1.00 70.56 249 SER A C 1
ATOM 2083 O O . SER A 1 249 ? -51.920 -2.634 62.554 1.00 70.56 249 SER A O 1
ATOM 2085 N N . MET A 1 250 ? -53.267 -4.270 63.297 1.00 71.38 250 MET A N 1
ATOM 2086 C CA . MET A 1 250 ? -53.174 -5.059 62.065 1.00 71.38 250 MET A CA 1
ATOM 2087 C C . MET A 1 250 ? -53.712 -4.297 60.851 1.00 71.38 250 MET A C 1
ATOM 2089 O O . MET A 1 250 ? -53.160 -4.415 59.758 1.00 71.38 250 MET A O 1
ATOM 2093 N N . MET A 1 251 ? -54.744 -3.468 61.026 1.00 74.31 251 MET A N 1
ATOM 2094 C CA . MET A 1 251 ? -55.298 -2.661 59.942 1.00 74.31 251 MET A CA 1
ATOM 2095 C C . MET A 1 251 ? -54.351 -1.527 59.512 1.00 74.31 251 MET A C 1
ATOM 2097 O O . MET A 1 251 ? -54.277 -1.217 58.321 1.00 74.31 251 MET A O 1
ATOM 2101 N N . GLN A 1 252 ? -53.584 -0.931 60.433 1.00 75.50 252 GLN A N 1
ATOM 2102 C CA . GLN A 1 252 ? -52.519 0.020 60.085 1.00 75.50 252 GLN A CA 1
ATOM 2103 C C . GLN A 1 252 ? -51.359 -0.656 59.345 1.00 75.50 252 GLN A C 1
ATOM 2105 O O . GLN A 1 252 ? -50.932 -0.150 58.304 1.00 75.50 252 GLN A O 1
ATOM 2110 N N . VAL A 1 253 ? -50.899 -1.820 59.816 1.00 75.62 253 VAL A N 1
ATOM 2111 C CA . VAL A 1 253 ? -49.853 -2.606 59.137 1.00 75.62 253 VAL A CA 1
ATOM 2112 C C . VAL A 1 253 ? -50.312 -3.026 57.738 1.00 75.62 253 VAL A C 1
ATOM 2114 O O . VAL A 1 253 ? -49.563 -2.890 56.769 1.00 75.62 253 VAL A O 1
ATOM 2117 N N . ALA A 1 254 ? -51.568 -3.455 57.596 1.00 71.06 254 ALA A N 1
ATOM 2118 C CA . ALA A 1 254 ? -52.157 -3.796 56.306 1.00 71.06 254 ALA A CA 1
ATOM 2119 C C . ALA A 1 254 ? -52.199 -2.588 55.357 1.00 71.06 254 ALA A C 1
ATOM 2121 O O . ALA A 1 254 ? -51.822 -2.719 54.194 1.00 71.06 254 ALA A O 1
ATOM 2122 N N . LYS A 1 255 ? -52.575 -1.394 55.837 1.00 76.88 255 LYS A N 1
ATOM 2123 C CA . LYS A 1 255 ? -52.557 -0.164 55.023 1.00 76.88 255 LYS A CA 1
ATOM 2124 C C . LYS A 1 255 ? -51.146 0.215 54.564 1.00 76.88 255 LYS A C 1
ATOM 2126 O O . LYS A 1 255 ? -50.968 0.530 53.388 1.00 76.88 255 LYS A O 1
ATOM 2131 N N . ALA A 1 256 ? -50.151 0.143 55.448 1.00 77.50 256 ALA A N 1
ATOM 2132 C CA . ALA A 1 256 ? -48.755 0.417 55.096 1.00 77.50 256 ALA A CA 1
ATOM 2133 C C . ALA A 1 256 ? -48.208 -0.606 54.083 1.00 77.50 256 ALA A C 1
ATOM 2135 O O . ALA A 1 256 ? -47.526 -0.240 53.126 1.00 77.50 256 ALA A O 1
ATOM 2136 N N . THR A 1 257 ? -48.584 -1.878 54.235 1.00 75.38 257 THR A N 1
ATOM 2137 C CA . THR A 1 257 ? -48.185 -2.952 53.314 1.00 75.38 257 THR A CA 1
ATOM 2138 C C . THR A 1 257 ? -48.831 -2.767 51.941 1.00 75.38 257 THR A C 1
ATOM 2140 O O . THR A 1 257 ? -48.156 -2.896 50.927 1.00 75.38 257 THR A O 1
ATOM 2143 N N . ILE A 1 258 ? -50.111 -2.384 51.879 1.00 77.38 258 ILE A N 1
ATOM 2144 C CA . ILE A 1 258 ? -50.798 -2.082 50.613 1.00 77.38 258 ILE A CA 1
ATOM 2145 C C . ILE A 1 258 ? -50.123 -0.912 49.881 1.00 77.38 258 ILE A C 1
ATOM 2147 O O . ILE A 1 258 ? -49.949 -0.980 48.665 1.00 77.38 258 ILE A O 1
ATOM 2151 N N . ALA A 1 259 ? -49.716 0.140 50.598 1.00 78.81 259 ALA A N 1
ATOM 2152 C CA . ALA A 1 259 ? -49.009 1.273 50.002 1.00 78.81 259 ALA A CA 1
ATOM 2153 C C . ALA A 1 259 ? -47.640 0.860 49.427 1.00 78.81 259 ALA A C 1
ATOM 2155 O O . ALA A 1 259 ? -47.347 1.165 48.272 1.00 78.81 259 ALA A O 1
ATOM 2156 N N . SER A 1 260 ? -46.855 0.086 50.183 1.00 82.50 260 SER A N 1
ATOM 2157 C CA . SER A 1 260 ? -45.566 -0.459 49.731 1.00 82.50 260 SER A CA 1
ATOM 2158 C C . SER A 1 260 ? -45.713 -1.396 48.521 1.00 82.50 260 SER A C 1
ATOM 2160 O O . SER A 1 260 ? -44.954 -1.308 47.554 1.00 82.50 260 SER A O 1
ATOM 2162 N N . VAL A 1 261 ? -46.736 -2.256 48.514 1.00 82.94 261 VAL A N 1
ATOM 2163 C CA . VAL A 1 261 ? -47.042 -3.136 47.374 1.00 82.94 261 VAL A CA 1
ATOM 2164 C C . VAL A 1 261 ? -47.425 -2.326 46.133 1.00 82.94 261 VAL A C 1
ATOM 2166 O O . VAL A 1 261 ? -47.070 -2.696 45.016 1.00 82.94 261 VAL A O 1
ATOM 2169 N N . LYS A 1 262 ? -48.126 -1.200 46.300 1.00 84.88 262 LYS A N 1
ATOM 2170 C CA . LYS A 1 262 ? -48.482 -0.326 45.180 1.00 84.88 262 LYS A CA 1
ATOM 2171 C C . LYS A 1 262 ? -47.247 0.352 44.578 1.00 84.88 262 LYS A C 1
ATOM 2173 O O . LYS A 1 262 ? -47.091 0.313 43.364 1.00 84.88 262 LYS A O 1
ATOM 2178 N N . GLU A 1 263 ? -46.357 0.886 45.412 1.00 86.06 263 GLU A N 1
ATOM 2179 C CA . GLU A 1 263 ? -45.108 1.518 44.965 1.00 86.06 263 GLU A CA 1
ATOM 2180 C C . GLU A 1 263 ? -44.170 0.514 44.273 1.00 86.06 263 GLU A C 1
ATOM 2182 O O . GLU A 1 263 ? -43.613 0.795 43.213 1.00 86.06 263 GLU A O 1
ATOM 2187 N N . THR A 1 264 ? -44.021 -0.691 44.830 1.00 82.50 264 THR A N 1
ATOM 2188 C CA . THR A 1 264 ? -43.215 -1.750 44.198 1.00 82.50 264 THR A CA 1
ATOM 2189 C C . THR A 1 264 ? -43.816 -2.230 42.881 1.00 82.50 264 THR A C 1
ATOM 2191 O O . THR A 1 264 ? -43.071 -2.487 41.939 1.00 82.50 264 THR A O 1
ATOM 2194 N N . LYS A 1 265 ? -45.148 -2.296 42.769 1.00 88.12 265 LYS A N 1
ATOM 2195 C CA . LYS A 1 265 ? -45.832 -2.606 41.508 1.00 88.12 265 LYS A CA 1
ATOM 2196 C C . LYS A 1 265 ? -45.583 -1.537 40.442 1.00 88.12 265 LYS A C 1
ATOM 2198 O O . LYS A 1 265 ? -45.392 -1.892 39.285 1.00 88.12 265 LYS A O 1
ATOM 2203 N N . GLU A 1 266 ? -45.574 -0.265 40.826 1.00 88.81 266 GLU A N 1
ATOM 2204 C CA . GLU A 1 266 ? -45.311 0.859 39.922 1.00 88.81 266 GLU A CA 1
ATOM 2205 C C . GLU A 1 266 ? -43.861 0.814 39.409 1.00 88.81 266 GLU A C 1
ATOM 2207 O O . GLU A 1 266 ? -43.643 0.764 38.201 1.00 88.81 266 GLU A O 1
ATOM 2212 N N . LYS A 1 267 ? -42.880 0.626 40.306 1.00 88.19 267 LYS A N 1
ATOM 2213 C CA . LYS A 1 267 ? -41.466 0.414 39.929 1.00 88.19 267 LYS A CA 1
ATOM 2214 C C . LYS A 1 267 ? -41.265 -0.808 39.029 1.00 88.19 267 LYS A C 1
ATOM 2216 O O . LYS A 1 267 ? -40.479 -0.761 38.088 1.00 88.19 267 LYS A O 1
ATOM 2221 N N . LEU A 1 268 ? -41.974 -1.907 39.299 1.00 88.62 268 LEU A N 1
ATOM 2222 C CA . LEU A 1 268 ? -41.923 -3.113 38.467 1.00 88.62 268 LEU A CA 1
ATOM 2223 C C . LEU A 1 268 ? -42.469 -2.847 37.056 1.00 88.62 268 LEU A C 1
ATOM 2225 O O . LEU A 1 268 ? -41.989 -3.423 36.082 1.00 88.62 268 LEU A O 1
ATOM 2229 N N . GLN A 1 269 ? -43.489 -1.999 36.943 1.00 90.06 269 GLN A N 1
ATOM 2230 C CA . GLN A 1 269 ? -44.113 -1.657 35.673 1.00 90.06 269 GLN A CA 1
ATOM 2231 C C . GLN A 1 269 ? -43.202 -0.757 34.825 1.00 90.06 269 GLN A C 1
ATOM 2233 O O . GLN A 1 269 ? -43.071 -1.008 33.625 1.00 90.06 269 GLN A O 1
ATOM 2238 N N . ASP A 1 270 ? -42.508 0.193 35.455 1.00 90.19 270 ASP A N 1
ATOM 2239 C CA . ASP A 1 270 ? -41.494 1.033 34.806 1.00 90.19 270 ASP A CA 1
ATOM 2240 C C . ASP A 1 270 ? -40.287 0.208 34.337 1.00 90.19 270 ASP A C 1
ATOM 2242 O O . ASP A 1 270 ? -39.855 0.323 33.187 1.00 90.19 270 ASP A O 1
ATOM 2246 N N . GLU A 1 271 ? -39.780 -0.697 35.180 1.00 88.69 271 GLU A N 1
ATOM 2247 C CA . GLU A 1 271 ? -38.653 -1.561 34.810 1.00 88.69 271 GLU A CA 1
ATOM 2248 C C . GLU A 1 271 ? -39.039 -2.537 33.687 1.00 88.69 271 GLU A C 1
ATOM 2250 O O . GLU A 1 271 ? -38.246 -2.800 32.785 1.00 88.69 271 GLU A O 1
ATOM 2255 N N . LYS A 1 272 ? -40.289 -3.022 33.667 1.00 91.75 272 LYS A N 1
ATOM 2256 C CA . LYS A 1 272 ? -40.808 -3.845 32.566 1.00 91.75 272 LYS A CA 1
ATOM 2257 C C . LYS A 1 272 ? -40.837 -3.080 31.239 1.00 91.75 272 LYS A C 1
ATOM 2259 O O . LYS A 1 272 ? -40.494 -3.661 30.211 1.00 91.75 272 LYS A O 1
ATOM 2264 N N . ALA A 1 273 ? -41.237 -1.807 31.248 1.00 91.56 273 ALA A N 1
ATOM 2265 C CA . ALA A 1 273 ? -41.220 -0.971 30.047 1.00 91.56 273 ALA A CA 1
ATOM 2266 C C . ALA A 1 273 ? -39.783 -0.754 29.550 1.00 91.56 273 ALA A C 1
ATOM 2268 O O . ALA A 1 273 ? -39.490 -0.978 28.377 1.00 91.56 273 ALA A O 1
ATOM 2269 N N . ARG A 1 274 ? -38.862 -0.444 30.468 1.00 93.50 274 ARG A N 1
ATOM 2270 C CA . ARG A 1 274 ? -37.439 -0.278 30.159 1.00 93.50 274 ARG A CA 1
ATOM 2271 C C . ARG A 1 274 ? -36.804 -1.542 29.573 1.00 93.50 274 ARG A C 1
ATOM 2273 O O . ARG A 1 274 ? -36.011 -1.457 28.637 1.00 93.50 274 ARG A O 1
ATOM 2280 N N . LEU A 1 275 ? -37.137 -2.713 30.117 1.00 89.38 275 LEU A N 1
ATOM 2281 C CA . LEU A 1 275 ? -36.655 -3.995 29.604 1.00 89.38 275 LEU A CA 1
ATOM 2282 C C . LEU A 1 275 ? -37.182 -4.286 28.195 1.00 89.38 275 LEU A C 1
ATOM 2284 O O . LEU A 1 275 ? -36.414 -4.758 27.364 1.00 89.38 275 LEU A O 1
ATOM 2288 N N . MET A 1 276 ? -38.444 -3.951 27.903 1.00 93.12 276 MET A N 1
ATOM 2289 C CA . MET A 1 276 ? -39.001 -4.066 26.551 1.00 93.12 276 MET A CA 1
ATOM 2290 C C . MET A 1 276 ? -38.244 -3.202 25.533 1.00 93.12 276 MET A C 1
ATOM 2292 O O . MET A 1 276 ? -37.964 -3.671 24.429 1.00 93.12 276 MET A O 1
ATOM 2296 N N . ASP A 1 277 ? -37.887 -1.968 25.894 1.00 91.62 277 ASP A N 1
ATOM 2297 C CA . ASP A 1 277 ? -37.129 -1.074 25.009 1.00 91.62 277 ASP A CA 1
ATOM 2298 C C . ASP A 1 277 ? -35.718 -1.619 24.732 1.00 91.62 277 ASP A C 1
ATOM 2300 O O . ASP A 1 277 ? -35.263 -1.644 23.585 1.00 91.62 277 ASP A O 1
ATOM 2304 N N . LEU A 1 278 ? -35.044 -2.131 25.769 1.00 91.69 278 LEU A N 1
ATOM 2305 C CA . LEU A 1 278 ? -33.734 -2.775 25.635 1.00 91.69 278 LEU A CA 1
ATOM 2306 C C . LEU A 1 278 ? -33.800 -4.043 24.776 1.00 91.69 278 LEU A C 1
ATOM 2308 O O . LEU A 1 278 ? -32.922 -4.269 23.944 1.00 91.69 278 LEU A O 1
ATOM 2312 N N . GLU A 1 279 ? -34.836 -4.863 24.940 1.00 91.06 279 GLU A N 1
ATOM 2313 C CA . GLU A 1 279 ? -35.037 -6.083 24.154 1.00 91.06 279 GLU A CA 1
ATOM 2314 C C . GLU A 1 279 ? -35.249 -5.760 22.665 1.00 91.06 279 GLU A C 1
ATOM 2316 O O . GLU A 1 279 ? -34.662 -6.406 21.789 1.00 91.06 279 GLU A O 1
ATOM 2321 N N . GLN A 1 280 ? -35.998 -4.696 22.356 1.00 92.44 280 GLN A N 1
ATOM 2322 C CA . GLN A 1 280 ? -36.135 -4.194 20.986 1.00 92.44 280 GLN A CA 1
ATOM 2323 C C . GLN A 1 280 ? -34.803 -3.695 20.414 1.00 92.44 280 GLN A C 1
ATOM 2325 O O . GLN A 1 280 ? -34.486 -3.990 19.256 1.00 92.44 280 GLN A O 1
ATOM 2330 N N . GLU A 1 281 ? -34.005 -2.976 21.208 1.00 90.00 281 GLU A N 1
ATOM 2331 C CA . GLU A 1 281 ? -32.690 -2.489 20.785 1.00 90.00 281 GLU A CA 1
ATOM 2332 C C . GLU A 1 281 ? -31.725 -3.646 20.487 1.00 90.00 281 GLU A C 1
ATOM 2334 O O . GLU A 1 281 ? -31.070 -3.652 19.439 1.00 90.00 281 GLU A O 1
ATOM 2339 N N . VAL A 1 282 ? -31.670 -4.654 21.363 1.00 90.06 282 VAL A N 1
ATOM 2340 C CA . VAL A 1 282 ? -30.854 -5.862 21.164 1.00 90.06 282 VAL A CA 1
ATOM 2341 C C . VAL A 1 282 ? -31.279 -6.585 19.888 1.00 90.06 282 VAL A C 1
ATOM 2343 O O . VAL A 1 282 ? -30.434 -6.849 19.034 1.00 90.06 282 VAL A O 1
ATOM 2346 N N . THR A 1 283 ? -32.583 -6.784 19.681 1.00 92.12 283 THR A N 1
ATOM 2347 C CA . THR A 1 283 ? -33.121 -7.432 18.472 1.00 92.12 283 THR A CA 1
ATOM 2348 C C . THR A 1 283 ? -32.759 -6.667 17.189 1.00 92.12 283 THR A C 1
ATOM 2350 O O . THR A 1 283 ? -32.562 -7.250 16.116 1.00 92.12 283 THR A O 1
ATOM 2353 N N . LEU A 1 284 ? -32.692 -5.332 17.251 1.00 90.56 284 LEU A N 1
ATOM 2354 C CA . LEU A 1 284 ? -32.277 -4.502 16.119 1.00 90.56 284 LEU A CA 1
ATOM 2355 C C . LEU A 1 284 ? -30.776 -4.662 15.832 1.00 90.56 284 LEU A C 1
ATOM 2357 O O . LEU A 1 284 ? -30.379 -4.817 14.672 1.00 90.56 284 LEU A O 1
ATOM 2361 N N . ARG A 1 285 ? -29.947 -4.650 16.884 1.00 86.38 285 ARG A N 1
ATOM 2362 C CA . ARG A 1 285 ? -28.494 -4.849 16.784 1.00 86.38 285 ARG A CA 1
ATOM 2363 C C . ARG A 1 285 ? -28.154 -6.244 16.257 1.00 86.38 285 ARG A C 1
ATOM 2365 O O . ARG A 1 285 ? -27.296 -6.349 15.383 1.00 86.38 285 ARG A O 1
ATOM 2372 N N . GLU A 1 286 ? -28.856 -7.283 16.704 1.00 86.31 286 GLU A N 1
ATOM 2373 C CA . GLU A 1 286 ? -28.700 -8.659 16.210 1.00 86.31 286 GLU A CA 1
ATOM 2374 C C . GLU A 1 286 ? -28.986 -8.761 14.709 1.00 86.31 286 GLU A C 1
ATOM 2376 O O . GLU A 1 286 ? -28.141 -9.242 13.953 1.00 86.31 286 GLU A O 1
ATOM 2381 N N . ARG A 1 287 ? -30.106 -8.198 14.234 1.00 89.62 287 ARG A N 1
ATOM 2382 C CA . ARG A 1 287 ? -30.420 -8.160 12.792 1.00 89.62 287 ARG A CA 1
ATOM 2383 C C . ARG A 1 287 ? -29.358 -7.430 11.972 1.00 89.62 287 ARG A C 1
ATOM 2385 O O . ARG A 1 287 ? -29.051 -7.826 10.845 1.00 89.62 287 ARG A O 1
ATOM 2392 N N . MET A 1 288 ? -28.799 -6.345 12.507 1.00 87.00 288 MET A N 1
ATOM 2393 C CA . MET A 1 288 ? -27.735 -5.608 11.826 1.00 87.00 288 MET A CA 1
ATOM 2394 C C . MET A 1 288 ? -26.430 -6.417 11.780 1.00 87.00 288 MET A C 1
ATOM 2396 O O . MET A 1 288 ? -25.768 -6.441 10.739 1.00 87.00 288 MET A O 1
ATOM 2400 N N . ALA A 1 289 ? -26.089 -7.114 12.866 1.00 85.56 289 ALA A N 1
ATOM 2401 C CA . ALA A 1 289 ? -24.932 -8.000 12.933 1.00 85.56 289 ALA A CA 1
ATOM 2402 C C . ALA A 1 289 ? -25.057 -9.174 11.948 1.00 85.56 289 ALA A C 1
ATOM 2404 O O . ALA A 1 289 ? -24.139 -9.400 11.160 1.00 85.56 289 ALA A O 1
ATOM 2405 N N . GLU A 1 290 ? -26.210 -9.848 11.893 1.00 90.12 290 GLU A N 1
ATOM 2406 C CA . GLU A 1 290 ? -26.478 -10.912 10.914 1.00 90.12 290 GLU A CA 1
ATOM 2407 C C . GLU A 1 290 ? -26.325 -10.424 9.470 1.00 90.12 290 GLU A C 1
ATOM 2409 O O . GLU A 1 290 ? -25.742 -11.111 8.628 1.00 90.12 290 GLU A O 1
ATOM 2414 N N . LYS A 1 291 ? -26.813 -9.215 9.166 1.00 90.38 291 LYS A N 1
ATOM 2415 C CA . LYS A 1 291 ? -26.657 -8.625 7.832 1.00 90.38 291 LYS A CA 1
ATOM 2416 C C . LYS A 1 291 ? -25.186 -8.374 7.496 1.00 90.38 291 LYS A C 1
ATOM 2418 O O . LYS A 1 291 ? -24.771 -8.640 6.369 1.00 90.38 291 LYS A O 1
ATOM 2423 N N . MET A 1 292 ? -24.396 -7.883 8.452 1.00 81.62 292 MET A N 1
ATOM 2424 C CA . MET A 1 292 ? -22.956 -7.687 8.257 1.00 81.62 292 MET A CA 1
ATOM 2425 C C . MET A 1 292 ? -22.218 -9.010 8.039 1.00 81.62 292 MET A C 1
ATOM 2427 O O . MET A 1 292 ? -21.372 -9.074 7.148 1.00 81.62 292 MET A O 1
ATOM 2431 N N . ILE A 1 293 ? -22.577 -10.063 8.777 1.00 87.69 293 ILE A N 1
ATOM 2432 C CA . ILE A 1 293 ? -22.010 -11.407 8.598 1.00 87.69 293 ILE A CA 1
ATOM 2433 C C . ILE A 1 293 ? -22.312 -11.925 7.189 1.00 87.69 293 ILE A C 1
ATOM 2435 O O . ILE A 1 293 ? -21.378 -12.250 6.461 1.00 87.69 293 ILE A O 1
ATOM 2439 N N . LYS A 1 294 ? -23.575 -11.875 6.743 1.00 92.62 294 LYS A N 1
ATOM 2440 C CA . LYS A 1 294 ? -23.962 -12.310 5.387 1.00 92.62 294 LYS A CA 1
ATOM 2441 C C . LYS A 1 294 ? -23.212 -11.562 4.283 1.00 92.62 294 LYS A C 1
ATOM 2443 O O . LYS A 1 294 ? -22.750 -12.175 3.326 1.00 92.62 294 LYS A O 1
ATOM 2448 N N . MET A 1 295 ? -23.053 -10.241 4.407 1.00 85.88 295 MET A N 1
ATOM 2449 C CA . MET A 1 295 ? -22.268 -9.466 3.434 1.00 85.88 295 MET A CA 1
ATOM 2450 C C . MET A 1 295 ? -20.782 -9.845 3.457 1.00 85.88 295 MET A C 1
ATOM 2452 O O . MET A 1 295 ? -20.133 -9.845 2.412 1.00 85.88 295 MET A O 1
ATOM 2456 N N . SER A 1 296 ? -20.231 -10.147 4.635 1.00 83.94 296 SER A N 1
ATOM 2457 C CA . SER A 1 296 ? -18.844 -10.592 4.774 1.00 83.94 296 SER A CA 1
ATOM 2458 C C . SER A 1 296 ? -18.627 -11.959 4.126 1.00 83.94 296 SER A C 1
ATOM 2460 O O . SER A 1 296 ? -17.669 -12.127 3.375 1.00 83.94 296 SER A O 1
ATOM 2462 N N . GLU A 1 297 ? -19.525 -12.915 4.367 1.00 88.06 297 GLU A N 1
ATOM 2463 C CA . GLU A 1 297 ? -19.505 -14.245 3.744 1.00 88.06 297 GLU A CA 1
ATOM 2464 C C . GLU A 1 297 ? -19.632 -14.153 2.221 1.00 88.06 297 GLU A C 1
ATOM 2466 O O . GLU A 1 297 ? -18.871 -14.789 1.492 1.00 88.06 297 GLU A O 1
ATOM 2471 N N . GLN A 1 298 ? -20.532 -13.299 1.723 1.00 89.69 298 GLN A N 1
ATOM 2472 C CA . GLN A 1 298 ? -20.679 -13.062 0.290 1.00 89.69 298 GLN A CA 1
ATOM 2473 C C . GLN A 1 298 ? -19.378 -12.531 -0.328 1.00 89.69 298 GLN A C 1
ATOM 2475 O O . GLN A 1 298 ? -18.900 -13.082 -1.319 1.00 89.69 298 GLN A O 1
ATOM 2480 N N . LYS A 1 299 ? -18.755 -11.519 0.289 1.00 86.81 299 LYS A N 1
ATOM 2481 C CA . LYS A 1 299 ? -17.465 -10.983 -0.173 1.00 86.81 299 LYS A CA 1
ATOM 2482 C C . LYS A 1 299 ? -16.346 -12.021 -0.118 1.00 86.81 299 LYS A C 1
ATOM 2484 O O . LYS A 1 299 ? -15.474 -12.032 -0.985 1.00 86.81 299 LYS A O 1
ATOM 2489 N N . GLN A 1 300 ? -16.348 -12.887 0.893 1.00 86.62 300 GLN A N 1
ATOM 2490 C CA . GLN A 1 300 ? -15.375 -13.968 1.000 1.00 86.62 300 GLN A CA 1
ATOM 2491 C C . GLN A 1 300 ? -15.536 -14.972 -0.149 1.00 86.62 300 GLN A C 1
ATOM 2493 O O . GLN A 1 300 ? -14.538 -15.341 -0.766 1.00 86.62 300 GLN A O 1
ATOM 2498 N N . ASN A 1 301 ? -16.770 -15.359 -0.483 1.00 90.69 301 ASN A N 1
ATOM 2499 C CA . ASN A 1 301 ? -17.058 -16.245 -1.613 1.00 90.69 301 ASN A CA 1
ATOM 2500 C C . ASN A 1 301 ? -16.681 -15.616 -2.960 1.00 90.69 301 ASN A C 1
ATOM 2502 O O . ASN A 1 301 ? -16.061 -16.276 -3.789 1.00 90.69 301 ASN A O 1
ATOM 2506 N N . GLU A 1 302 ? -16.979 -14.332 -3.167 1.00 88.25 302 GLU A N 1
ATOM 2507 C CA . GLU A 1 302 ? -16.531 -13.593 -4.356 1.00 88.25 302 GLU A CA 1
ATOM 2508 C C . GLU A 1 302 ? -14.995 -13.600 -4.472 1.00 88.25 302 GLU A C 1
ATOM 2510 O O . GLU A 1 302 ? -14.449 -13.831 -5.552 1.00 88.25 302 GLU A O 1
ATOM 2515 N N . GLY A 1 303 ? -14.288 -13.432 -3.348 1.00 85.88 303 GLY A N 1
ATOM 2516 C CA . GLY A 1 303 ? -12.829 -13.537 -3.287 1.00 85.88 303 GLY A CA 1
ATOM 2517 C C . GLY A 1 303 ? -12.298 -14.936 -3.618 1.00 85.88 303 GLY A C 1
ATOM 2518 O O . GLY A 1 303 ? -11.295 -15.054 -4.325 1.00 85.88 303 GLY A O 1
ATOM 2519 N N . PHE A 1 304 ? -12.967 -15.994 -3.152 1.00 85.88 304 PHE A N 1
ATOM 2520 C CA . PHE A 1 304 ? -12.619 -17.373 -3.507 1.00 85.88 304 PHE A CA 1
ATOM 2521 C C . PHE A 1 304 ? -12.809 -17.644 -5.001 1.00 85.88 304 PHE A C 1
ATOM 2523 O O . PHE A 1 304 ? -11.898 -18.178 -5.631 1.00 85.88 304 PHE A O 1
ATOM 2530 N N . ASN A 1 305 ? -13.927 -17.203 -5.581 1.00 89.06 305 ASN A N 1
ATOM 2531 C CA . ASN A 1 305 ? -14.197 -17.362 -7.011 1.00 89.06 305 ASN A CA 1
ATOM 2532 C C . ASN A 1 305 ? -13.146 -16.640 -7.868 1.00 89.06 305 ASN A C 1
ATOM 2534 O O . ASN A 1 305 ? -12.607 -17.216 -8.812 1.00 89.06 305 ASN A O 1
ATOM 2538 N N . ALA A 1 306 ? -12.785 -15.407 -7.500 1.00 88.12 306 ALA A N 1
ATOM 2539 C CA . ALA A 1 306 ? -11.741 -14.653 -8.193 1.00 88.12 306 ALA A CA 1
ATOM 2540 C C . ALA A 1 306 ? -10.362 -15.335 -8.100 1.00 88.12 306 ALA A C 1
ATOM 2542 O O . ALA A 1 306 ? -9.583 -15.318 -9.056 1.00 88.12 306 ALA A O 1
ATOM 2543 N N . LEU A 1 307 ? -10.048 -15.957 -6.957 1.00 85.88 307 LEU A N 1
ATOM 2544 C CA . LEU A 1 307 ? -8.810 -16.716 -6.777 1.00 85.88 307 LEU A CA 1
ATOM 2545 C C . LEU A 1 307 ? -8.786 -17.986 -7.638 1.00 85.88 307 LEU A C 1
ATOM 2547 O O . LEU A 1 307 ? -7.747 -18.325 -8.207 1.00 85.88 307 LEU A O 1
ATOM 2551 N N . GLU A 1 308 ? -9.909 -18.693 -7.729 1.00 91.25 308 GLU A N 1
ATOM 2552 C CA . GLU A 1 308 ? -10.040 -19.889 -8.560 1.00 91.25 308 GLU A CA 1
ATOM 2553 C C . GLU A 1 308 ? -9.895 -19.554 -10.052 1.00 91.25 308 GLU A C 1
ATOM 2555 O O . GLU A 1 308 ? -9.143 -20.218 -10.771 1.00 91.25 308 GLU A O 1
ATOM 2560 N N . GLU A 1 309 ? -10.508 -18.458 -10.503 1.00 89.25 309 GLU A N 1
ATOM 2561 C CA . GLU A 1 309 ? -10.364 -17.964 -11.873 1.00 89.25 309 GLU A CA 1
ATOM 2562 C C . GLU A 1 309 ? -8.916 -17.554 -12.188 1.00 89.25 309 GLU A C 1
ATOM 2564 O O . GLU A 1 309 ? -8.376 -17.914 -13.239 1.00 89.25 309 GLU A O 1
ATOM 2569 N N . ALA A 1 310 ? -8.238 -16.888 -11.247 1.00 86.81 310 ALA A N 1
ATOM 2570 C CA . ALA A 1 310 ? -6.826 -16.539 -11.384 1.00 86.81 310 ALA A CA 1
ATOM 2571 C C . ALA A 1 310 ? -5.930 -17.783 -11.514 1.00 86.81 310 ALA A C 1
ATOM 2573 O O . ALA A 1 310 ? -5.073 -17.827 -12.398 1.00 86.81 310 ALA A O 1
ATOM 2574 N N . LYS A 1 311 ? -6.158 -18.824 -10.698 1.00 88.00 311 LYS A N 1
ATOM 2575 C CA . LYS A 1 311 ? -5.436 -20.106 -10.810 1.00 88.00 311 LYS A CA 1
ATOM 2576 C C . LYS A 1 311 ? -5.693 -20.799 -12.146 1.00 88.00 311 LYS A C 1
ATOM 2578 O O . LYS A 1 311 ? -4.775 -21.368 -12.743 1.00 88.00 311 LYS A O 1
ATOM 2583 N N . ARG A 1 312 ? -6.929 -20.750 -12.645 1.00 92.44 312 ARG A N 1
ATOM 2584 C CA . ARG A 1 312 ? -7.275 -21.308 -13.959 1.00 92.44 312 ARG A CA 1
ATOM 2585 C C . ARG A 1 312 ? -6.516 -20.596 -15.079 1.00 92.44 312 ARG A C 1
ATOM 2587 O O . ARG A 1 312 ? -5.963 -21.253 -15.962 1.00 92.44 312 ARG A O 1
ATOM 2594 N N . LEU A 1 313 ? -6.455 -19.265 -15.028 1.00 90.75 313 LEU A N 1
ATOM 2595 C CA . LEU A 1 313 ? -5.690 -18.455 -15.977 1.00 90.75 313 LEU A CA 1
ATOM 2596 C C . LEU A 1 313 ? -4.188 -18.742 -15.892 1.00 90.75 313 LEU A C 1
ATOM 2598 O O . LEU A 1 313 ? -3.559 -18.937 -16.928 1.00 90.75 313 LEU A O 1
ATOM 2602 N N . GLU A 1 314 ? -3.627 -18.831 -14.685 1.00 87.88 314 GLU A N 1
ATOM 2603 C CA . GLU A 1 314 ? -2.220 -19.187 -14.460 1.00 87.88 314 GLU A CA 1
ATOM 2604 C C . GLU A 1 314 ? -1.877 -20.542 -15.090 1.00 87.88 314 GLU A C 1
ATOM 2606 O O . GLU A 1 314 ? -0.901 -20.658 -15.831 1.00 87.88 314 GLU A O 1
ATOM 2611 N N . THR A 1 315 ? -2.724 -21.549 -14.871 1.00 91.12 315 THR A N 1
ATOM 2612 C CA . THR A 1 315 ? -2.538 -22.889 -15.445 1.00 91.12 315 THR A CA 1
ATOM 2613 C C . THR A 1 315 ? -2.577 -22.845 -16.975 1.00 91.12 315 THR A C 1
ATOM 2615 O O . THR A 1 315 ? -1.735 -23.453 -17.634 1.00 91.12 315 THR A O 1
ATOM 2618 N N . SER A 1 316 ? -3.503 -22.074 -17.559 1.00 92.31 316 SER A N 1
ATOM 2619 C CA . SER A 1 316 ? -3.570 -21.875 -19.013 1.00 92.31 316 SER A CA 1
ATOM 2620 C C . SER A 1 316 ? -2.326 -21.174 -19.566 1.00 92.31 316 SER A C 1
ATOM 2622 O O . SER A 1 316 ? -1.811 -21.579 -20.608 1.00 92.31 316 SER A O 1
ATOM 2624 N N . PHE A 1 317 ? -1.818 -20.150 -18.875 1.00 89.12 317 PHE A N 1
ATOM 2625 C CA . PHE A 1 317 ? -0.592 -19.454 -19.265 1.00 89.12 317 PHE A CA 1
ATOM 2626 C C . PHE A 1 317 ? 0.626 -20.366 -19.204 1.00 89.12 317 PHE A C 1
ATOM 2628 O O . PHE A 1 317 ? 1.416 -20.372 -20.145 1.00 89.12 317 PHE A O 1
ATOM 2635 N N . LYS A 1 318 ? 0.754 -21.161 -18.138 1.00 90.44 318 LYS A N 1
ATOM 2636 C CA . LYS A 1 318 ? 1.832 -22.140 -18.007 1.00 90.44 318 LYS A CA 1
ATOM 2637 C C . LYS A 1 318 ? 1.804 -23.134 -19.164 1.00 90.44 318 LYS A C 1
ATOM 2639 O O . LYS A 1 318 ? 2.808 -23.301 -19.839 1.00 90.44 318 LYS A O 1
ATOM 2644 N N . HIS A 1 319 ? 0.631 -23.679 -19.480 1.00 90.62 319 HIS A N 1
ATOM 2645 C CA . HIS A 1 319 ? 0.497 -24.641 -20.569 1.00 90.62 319 HIS A CA 1
ATOM 2646 C C . HIS A 1 319 ? 0.864 -24.050 -21.942 1.00 90.62 319 HIS A C 1
ATOM 2648 O O . HIS A 1 319 ? 1.508 -24.717 -22.748 1.00 90.62 319 HIS A O 1
ATOM 2654 N N . LYS A 1 320 ? 0.503 -22.781 -22.195 1.00 91.00 320 LYS A N 1
ATOM 2655 C CA . LYS A 1 320 ? 0.917 -22.050 -23.406 1.00 91.00 320 LYS A CA 1
ATOM 2656 C C . LYS A 1 320 ? 2.421 -21.782 -23.436 1.00 91.00 320 LYS A C 1
ATOM 2658 O O . LYS A 1 320 ? 3.030 -21.892 -24.492 1.00 91.00 320 LYS A O 1
ATOM 2663 N N . SER A 1 321 ? 3.009 -21.425 -22.296 1.00 88.00 321 SER A N 1
ATOM 2664 C CA . SER A 1 321 ? 4.452 -21.206 -22.171 1.00 88.00 321 SER A CA 1
ATOM 2665 C C . SER A 1 321 ? 5.230 -22.489 -22.456 1.00 88.00 321 SER A C 1
ATOM 2667 O O . SER A 1 321 ? 6.191 -22.452 -23.218 1.00 88.00 321 SER A O 1
ATOM 2669 N N . ASP A 1 322 ? 4.788 -23.614 -21.895 1.00 91.44 322 ASP A N 1
ATOM 2670 C CA . ASP A 1 322 ? 5.404 -24.924 -22.116 1.00 91.44 322 ASP A CA 1
ATOM 2671 C C . ASP A 1 322 ? 5.311 -25.324 -23.602 1.00 91.44 322 ASP A C 1
ATOM 2673 O O . ASP A 1 322 ? 6.302 -25.752 -24.186 1.00 91.44 322 ASP A O 1
ATOM 2677 N N . ALA A 1 323 ? 4.166 -25.083 -24.256 1.00 88.62 323 ALA A N 1
ATOM 2678 C CA . ALA A 1 323 ? 4.000 -25.334 -25.691 1.00 88.62 323 ALA A CA 1
ATOM 2679 C C . ALA A 1 323 ? 4.947 -24.485 -26.564 1.00 88.62 323 ALA A C 1
ATOM 2681 O O . ALA A 1 323 ? 5.531 -24.995 -27.516 1.00 88.62 323 ALA A O 1
ATOM 2682 N N . ILE A 1 324 ? 5.139 -23.204 -26.231 1.00 85.88 324 ILE A N 1
ATOM 2683 C CA . ILE A 1 324 ? 6.083 -22.323 -26.941 1.00 85.88 324 ILE A CA 1
ATOM 2684 C C . ILE A 1 324 ? 7.526 -22.795 -26.738 1.00 85.88 324 ILE A C 1
ATOM 2686 O O . ILE A 1 324 ? 8.304 -22.820 -27.689 1.00 85.88 324 ILE A O 1
ATOM 2690 N N . GLN A 1 325 ? 7.896 -23.179 -25.514 1.00 85.38 325 GLN A N 1
ATOM 2691 C CA . GLN A 1 325 ? 9.229 -23.719 -25.234 1.00 85.38 325 GLN A CA 1
ATOM 2692 C C . GLN A 1 325 ? 9.490 -25.005 -26.019 1.00 85.38 325 GLN A C 1
ATOM 2694 O O . GLN A 1 325 ? 10.589 -25.185 -26.536 1.00 85.38 325 GLN A O 1
ATOM 2699 N N . GLN A 1 326 ? 8.478 -25.861 -26.157 1.00 85.69 326 GLN A N 1
ATOM 2700 C CA . GLN A 1 326 ? 8.568 -27.080 -26.950 1.00 85.69 326 GLN A CA 1
ATOM 2701 C C . GLN A 1 326 ? 8.744 -26.777 -28.447 1.00 85.69 326 GLN A C 1
ATOM 2703 O O . GLN A 1 326 ? 9.647 -27.328 -29.066 1.00 85.69 326 GLN A O 1
ATOM 2708 N N . GLN A 1 327 ? 7.992 -25.819 -29.001 1.00 85.56 327 GLN A N 1
ATOM 2709 C CA . GLN A 1 327 ? 8.171 -25.359 -30.387 1.00 85.56 327 GLN A CA 1
ATOM 2710 C C . GLN A 1 327 ? 9.563 -24.754 -30.636 1.00 85.56 327 GLN A C 1
ATOM 2712 O O . GLN A 1 327 ? 10.184 -25.008 -31.665 1.00 85.56 327 GLN A O 1
ATOM 2717 N N . LEU A 1 328 ? 10.085 -23.967 -29.691 1.00 82.12 328 LEU A N 1
ATOM 2718 C CA . LEU A 1 328 ? 11.443 -23.417 -29.776 1.00 82.12 328 LEU A CA 1
ATOM 2719 C C . LEU A 1 328 ? 12.513 -24.518 -29.714 1.00 82.12 328 LEU A C 1
ATOM 2721 O O . LEU A 1 328 ? 13.525 -24.432 -30.412 1.00 82.12 328 LEU A O 1
ATOM 2725 N N . ALA A 1 329 ? 12.299 -25.551 -28.896 1.00 82.06 329 ALA A N 1
ATOM 2726 C CA . ALA A 1 329 ? 13.179 -26.714 -28.821 1.00 82.06 329 ALA A CA 1
ATOM 2727 C C . ALA A 1 329 ? 13.169 -27.524 -30.132 1.00 82.06 329 ALA A C 1
ATOM 2729 O O . ALA A 1 329 ? 14.225 -27.919 -30.614 1.00 82.06 329 ALA A O 1
ATOM 2730 N N . GLU A 1 330 ? 12.005 -27.712 -30.754 1.00 81.19 330 GLU A N 1
ATOM 2731 C CA . GLU A 1 330 ? 11.877 -28.379 -32.059 1.00 81.19 330 GLU A CA 1
ATOM 2732 C C . GLU A 1 330 ? 12.610 -27.601 -33.167 1.00 81.19 330 GLU A C 1
ATOM 2734 O O . GLU A 1 330 ? 13.449 -28.171 -33.864 1.00 81.19 330 GLU A O 1
ATOM 2739 N N . LEU A 1 331 ? 12.405 -26.281 -33.255 1.00 76.69 331 LEU A N 1
ATOM 2740 C CA . LEU A 1 331 ? 13.074 -25.417 -34.243 1.00 76.69 331 LEU A CA 1
ATOM 2741 C C . LEU A 1 331 ? 14.598 -25.334 -34.062 1.00 76.69 331 LEU A C 1
ATOM 2743 O O . LEU A 1 331 ? 15.339 -25.109 -35.019 1.00 76.69 331 LEU A O 1
ATOM 2747 N N . SER A 1 332 ? 15.085 -25.470 -32.829 1.00 72.69 332 SER A N 1
ATOM 2748 C CA . SER A 1 332 ? 16.527 -25.466 -32.556 1.00 72.69 332 SER A CA 1
ATOM 2749 C C . SER A 1 332 ? 17.189 -26.801 -32.895 1.00 72.69 332 SER A C 1
ATOM 2751 O O . SER A 1 332 ? 18.361 -26.801 -33.258 1.00 72.69 332 SER A O 1
ATOM 2753 N N . ILE A 1 333 ? 16.454 -27.915 -32.852 1.00 69.88 333 ILE A N 1
ATOM 2754 C CA . ILE A 1 333 ? 16.935 -29.224 -33.317 1.00 69.88 333 ILE A CA 1
ATOM 2755 C C . ILE A 1 333 ? 16.949 -29.282 -34.854 1.00 69.88 333 ILE A C 1
ATOM 2757 O O . ILE A 1 333 ? 17.902 -29.799 -35.436 1.00 69.88 333 ILE A O 1
ATOM 2761 N N . GLU A 1 334 ? 15.944 -28.700 -35.513 1.00 62.44 334 GLU A N 1
ATOM 2762 C CA . GLU A 1 334 ? 15.822 -28.672 -36.979 1.00 62.44 334 GLU A CA 1
ATOM 2763 C C . GLU A 1 334 ? 16.897 -27.799 -37.659 1.00 62.44 334 GLU A C 1
ATOM 2765 O O . GLU A 1 334 ? 17.310 -28.099 -38.769 1.00 62.44 334 GLU A O 1
ATOM 2770 N N . ASN A 1 335 ? 17.422 -26.773 -36.975 1.00 54.53 335 ASN A N 1
ATOM 2771 C CA . ASN A 1 335 ? 18.539 -25.940 -37.458 1.00 54.53 335 ASN A CA 1
ATOM 2772 C C . ASN A 1 335 ? 19.940 -26.550 -37.235 1.00 54.53 335 ASN A C 1
ATOM 2774 O O . ASN A 1 335 ? 20.938 -25.948 -37.637 1.00 54.53 335 ASN A O 1
ATOM 2778 N N . ILE A 1 336 ? 20.039 -27.687 -36.539 1.00 53.47 336 ILE A N 1
ATOM 2779 C CA . ILE A 1 336 ? 21.309 -28.382 -36.255 1.00 53.47 336 ILE A CA 1
ATOM 2780 C C . ILE A 1 336 ? 21.470 -29.647 -37.124 1.00 53.47 336 ILE A C 1
ATOM 2782 O O . ILE A 1 336 ? 22.580 -30.173 -37.226 1.00 53.47 336 ILE A O 1
ATOM 2786 N N . SER A 1 337 ? 20.395 -30.120 -37.766 1.00 44.34 337 SER A N 1
ATOM 2787 C CA . SER A 1 337 ? 20.429 -31.187 -38.784 1.00 44.34 337 SER A CA 1
ATOM 2788 C C . SER A 1 337 ? 20.550 -30.598 -40.183 1.00 44.34 337 SER A C 1
ATOM 2790 O O . SER A 1 337 ? 21.190 -31.261 -41.030 1.00 44.34 337 SER A O 1
#

Organism: NCBI:txid428564

Radius of gyration: 51.07 Å; chains: 1; bounding box: 115×49×155 Å

pLDDT: mean 78.57, std 16.2, range [30.05, 96.19]

Foldseek 3Di:
DPPPPPDDPPDDPPDDPPCVVVSVVLVVVVVVVVPDPDDPVVVVVNRVVRVVVVVVVVVVVVVVVVVVVVVVVVVVVVVVVVVVVVVVVVVVVVVVPPDPDDPDPVVVVVVVVVVVVVVVVVVVVVVVVVVVVVVVVVVVVVVVVVVVVVVVVVVVVVVVVVVVVVVVVVVVVVVVVVVVVVVVVVVVVVVVVVVVVVVVVVVVVVVVVVVVVVVVVVVVVVVVVVVVVVVCVVVPPDDPPVVVVVVVVVVVVVVVVVVVVVVVVVVVVVVVVVVVVVVVVVVVVVVVVVVVVVVVVVVVVVVVVVVVVVVVVVVVVVVVVVVVVVVVVVVVVVVVD

Sequence (337 aa):
ERLAVFFPIIIFSSLSRDEGPKIKELKTLYQSSKKEKTNKNNLKYLVIKTCIGLFLSISRYKTRLEEMNKEYSDQISTLRENIEHIRDQYKQEKISKQLTLPNTETEWNERETELIEKERKIQEQTESLKSKTLQLEDKRKEFDQEKEDFELKKFRDQNTINVEMKRLKRAHNLMTIEQEAWDEEVDKEKEQMKKMKQQLEKIRDNLLGEQEIFGAEKLKLATEKSKIDVLLKMNSGVDLIQSKAEAESMMQVAKATIASVKETKEKLQDEKARLMDLEQEVTLRERMAEKMIKMSEQKQNEGFNALEEAKRLETSFKHKSDAIQQQLAELSIENIS